Protein 3KG4 (pdb70)

CATH classification: 3.30.70.2660

Secondary structure (DSSP, 8-state):
--SS-EEEEEEEEEE--B-TT--SSEEB-SS--HHHHHHHHHHHS--TTEEEEEEEEEE-S---EEEEE---EEEEEEEEEEEEEEEEEE-TTS-TT--SHHHHHHHHHHHHTT--SS--BSSSTTSB-EEEE--TTSPPPPP---TTTSSEEEEEEEEEE---EEEEEEEEETTEEEPPPS--

Solvent-accessible surface area: 9876 Å² total; per-residue (Å²): 119,128,88,28,65,2,49,0,41,0,89,5,100,70,0,1,6,57,55,56,96,95,172,151,77,77,20,2,2,33,0,1,7,2,27,20,0,78,41,2,0,26,5,0,6,123,25,85,11,0,51,3,49,8,43,67,0,26,2,10,73,53,23,108,88,62,76,32,98,115,155,114,42,3,32,2,2,55,44,10,7,4,0,0,10,0,52,2,70,52,33,129,76,27,42,124,103,78,79,25,87,60,10,9,42,63,0,48,150,74,2,115,82,51,40,41,155,112,110,3,40,0,33,30,99,85,35,62,0,93,24,38,14,16,48,96,154,68,111,67,35,150,41,115,19,54,99,104,17,62,85,87,86,19,21,151,3,22,11,14,43,62,220,119,83,71,84,9,119,0,84,0,129,95,3,24,1,90,13,60,112,53,184,156

Organism: Mannheimia succiniciproducens (strain KCTC 0769BP / MBEL55E) (NCBI:txid221988)

B-factor: mean 36.15, std 10.36, range [12.59, 64.62]

Structure (mmCIF, N/CA/C/O backbone):
data_3KG4
#
_entry.id   3KG4
#
_cell.length_a   81.827
_cell.length_b   81.827
_cell.length_c   61.937
_cell.angle_alpha   90.000
_cell.angle_beta   90.000
_cell.angle_gamma   120.000
#
_symmetry.space_group_name_H-M   'P 63'
#
loop_
_entity.id
_entity.type
_entity.pdbx_description
1 polymer 'Uncharacterized protein'
2 water water
#
loop_
_atom_site.group_PDB
_atom_site.id
_atom_site.type_symbol
_atom_site.label_atom_id
_atom_site.label_alt_id
_atom_site.label_comp_id
_atom_site.label_asym_id
_atom_site.label_entity_id
_atom_site.label_seq_id
_atom_site.pdbx_PDB_ins_code
_atom_site.Cartn_x
_atom_site.Cartn_y
_atom_site.Cartn_z
_atom_site.occupancy
_atom_site.B_iso_or_equiv
_atom_site.auth_seq_id
_atom_site.auth_comp_id
_atom_site.auth_asym_id
_atom_site.auth_atom_id
_atom_site.pdbx_PDB_model_num
ATOM 1 N N . SER A 1 2 ? 33.426 48.213 -2.381 1.00 50.61 0 SER A N 1
ATOM 2 C CA . SER A 1 2 ? 34.431 47.653 -3.332 1.00 50.16 0 SER A CA 1
ATOM 3 C C . SER A 1 2 ? 34.077 46.200 -3.590 1.00 49.37 0 SER A C 1
ATOM 4 O O . SER A 1 2 ? 33.391 45.581 -2.767 1.00 49.38 0 SER A O 1
ATOM 7 N N . LEU A 1 3 ? 34.554 45.665 -4.720 1.00 48.17 1 LEU A N 1
ATOM 8 C CA . LEU A 1 3 ? 34.407 44.231 -5.052 1.00 47.23 1 LEU A CA 1
ATOM 9 C C . LEU A 1 3 ? 35.176 43.271 -4.112 1.00 45.81 1 LEU A C 1
ATOM 10 O O . LEU A 1 3 ? 34.698 42.173 -3.834 1.00 45.18 1 LEU A O 1
ATOM 15 N N . ALA A 1 4 ? 36.350 43.683 -3.629 1.00 44.25 2 ALA A N 1
ATOM 16 C CA . ALA A 1 4 ? 37.143 42.879 -2.674 1.00 43.52 2 ALA A CA 1
ATOM 17 C C . ALA A 1 4 ? 36.442 42.641 -1.309 1.00 42.67 2 ALA A C 1
ATOM 18 O O . ALA A 1 4 ? 36.490 41.535 -0.770 1.00 43.05 2 ALA A O 1
ATOM 20 N N . ASN A 1 5 ? 35.842 43.695 -0.760 1.00 40.98 3 ASN A N 1
ATOM 21 C CA . ASN A 1 5 ? 35.018 43.623 0.447 1.00 39.80 3 ASN A CA 1
ATOM 22 C C . ASN A 1 5 ? 33.524 43.457 0.097 1.00 38.59 3 ASN A C 1
ATOM 23 O O . ASN A 1 5 ? 32.741 44.385 0.221 1.00 38.81 3 ASN A O 1
ATOM 28 N N . ARG A 1 6 ? 33.157 42.279 -0.371 1.00 37.28 4 ARG A N 1
ATOM 29 C CA . ARG A 1 6 ? 31.782 41.975 -0.689 1.00 37.19 4 ARG A CA 1
ATOM 30 C C . ARG A 1 6 ? 31.611 40.475 -0.762 1.00 36.08 4 ARG A C 1
ATOM 31 O O . ARG A 1 6 ? 32.397 39.786 -1.416 1.00 36.22 4 ARG A O 1
ATOM 39 N N . ILE A 1 7 ? 30.573 39.960 -0.111 1.00 33.81 5 ILE A N 1
ATOM 40 C CA . ILE A 1 7 ? 30.202 38.568 -0.281 1.00 32.28 5 ILE A CA 1
ATOM 41 C C . ILE A 1 7 ? 28.766 38.440 -0.764 1.00 30.76 5 ILE A C 1
ATOM 42 O O . ILE A 1 7 ? 27.939 39.319 -0.509 1.00 29.64 5 ILE A O 1
ATOM 47 N N . ARG A 1 8 ? 28.510 37.340 -1.457 1.00 29.84 6 ARG A N 1
ATOM 48 C CA . ARG A 1 8 ? 27.183 36.888 -1.817 1.00 30.00 6 ARG A CA 1
ATOM 49 C C . ARG A 1 8 ? 27.019 35.434 -1.385 1.00 29.35 6 ARG A C 1
ATOM 50 O O . ARG A 1 8 ? 27.849 34.547 -1.722 1.00 28.67 6 ARG A O 1
ATOM 58 N N . LEU A 1 9 ? 25.951 35.197 -0.637 1.00 27.60 7 LEU A N 1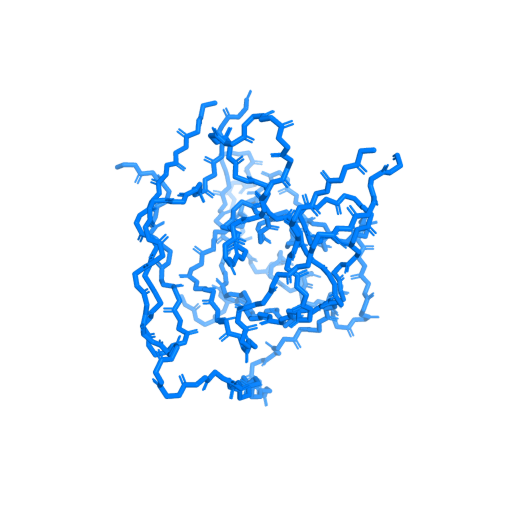
ATOM 59 C CA . LEU A 1 9 ? 25.623 33.879 -0.103 1.00 27.64 7 LEU A CA 1
ATOM 60 C C . LEU A 1 9 ? 24.209 33.514 -0.546 1.00 26.81 7 LEU A C 1
ATOM 61 O O . LEU A 1 9 ? 23.233 34.236 -0.286 1.00 26.79 7 LEU A O 1
ATOM 66 N N . HIS A 1 10 ? 24.109 32.394 -1.236 1.00 26.30 8 HIS A N 1
ATOM 67 C CA . HIS A 1 10 ? 22.850 31.785 -1.607 1.00 26.24 8 HIS A CA 1
ATOM 68 C C . HIS A 1 10 ? 22.355 30.961 -0.426 1.00 26.42 8 HIS A C 1
ATOM 69 O O . HIS A 1 10 ? 23.111 30.147 0.147 1.00 25.81 8 HIS A O 1
ATOM 76 N N . ILE A 1 11 ? 21.133 31.227 0.026 1.00 26.68 9 ILE A N 1
ATOM 77 C CA . ILE A 1 11 ? 20.531 30.459 1.129 1.00 27.78 9 ILE A CA 1
ATOM 78 C C . ILE A 1 11 ? 19.152 29.973 0.742 1.00 28.99 9 ILE A C 1
ATOM 79 O O . ILE A 1 11 ? 18.444 30.638 -0.007 1.00 29.01 9 ILE A O 1
ATOM 84 N N . TRP A 1 12 ? 18.775 28.792 1.230 1.00 29.07 10 TRP A N 1
ATOM 85 C CA . TRP A 1 12 ? 17.453 28.285 0.992 1.00 29.89 10 TRP A CA 1
ATOM 86 C C . TRP A 1 12 ? 17.003 27.331 2.100 1.00 29.92 10 TRP A C 1
ATOM 87 O O . TRP A 1 12 ? 17.803 26.885 2.935 1.00 30.39 10 TRP A O 1
ATOM 98 N N . GLY A 1 13 ? 15.722 27.015 2.083 1.00 30.51 11 GLY A N 1
ATOM 99 C CA . GLY A 1 13 ? 15.126 26.158 3.115 1.00 31.39 11 GLY A CA 1
ATOM 100 C C . GLY A 1 13 ? 13.692 25.857 2.787 1.00 31.11 11 GLY A C 1
ATOM 101 O O . GLY A 1 13 ? 13.037 26.624 2.106 1.00 31.99 11 GLY A O 1
ATOM 102 N N . ASP A 1 14 ? 13.188 24.726 3.271 1.00 31.83 12 ASP A N 1
ATOM 103 C CA . ASP A 1 14 ? 11.799 24.365 3.023 1.00 31.96 12 ASP A CA 1
ATOM 104 C C . ASP A 1 14 ? 10.864 25.253 3.833 1.00 30.34 12 ASP A C 1
ATOM 105 O O . ASP A 1 14 ? 9.744 25.470 3.424 1.00 29.92 12 ASP A O 1
ATOM 110 N N . TYR A 1 15 ? 11.326 25.698 4.996 1.00 29.78 13 TYR A N 1
ATOM 111 C CA . TYR A 1 15 ? 10.595 26.600 5.909 1.00 29.30 13 TYR A CA 1
ATOM 112 C C . TYR A 1 15 ? 11.452 27.723 6.502 1.00 28.15 13 TYR A C 1
ATOM 113 O O . TYR A 1 15 ? 12.691 27.589 6.660 1.00 27.56 13 TYR A O 1
ATOM 122 N N . ALA A 1 16 ? 10.802 28.840 6.841 1.00 25.69 14 ALA A N 1
ATOM 123 C CA . ALA A 1 16 ? 11.467 29.960 7.517 1.00 25.43 14 ALA A CA 1
ATOM 124 C C . ALA A 1 16 ? 10.469 30.688 8.396 1.00 23.75 14 ALA A C 1
ATOM 125 O O . ALA A 1 16 ? 9.302 30.764 8.079 1.00 25.72 14 ALA A O 1
ATOM 127 N N . CYS A 1 17 ? 10.949 31.262 9.470 1.00 24.62 15 CYS A N 1
ATOM 128 C CA . CYS A 1 17 ? 10.111 32.067 10.312 1.00 25.52 15 CYS A CA 1
ATOM 129 C C . CYS A 1 17 ? 10.907 33.230 10.886 1.00 25.71 15 CYS A C 1
ATOM 130 O O . CYS A 1 17 ? 11.682 33.074 11.835 1.00 26.57 15 CYS A O 1
ATOM 133 N N . PHE A 1 18 ? 10.738 34.395 10.256 1.00 24.90 16 PHE A N 1
ATOM 134 C CA . PHE A 1 18 ? 11.341 35.620 10.709 1.00 24.26 16 PHE A CA 1
ATOM 135 C C . PHE A 1 18 ? 10.275 36.390 11.462 1.00 25.13 16 PHE A C 1
ATOM 136 O O . PHE A 1 18 ? 9.465 37.143 10.893 1.00 23.95 16 PHE A O 1
ATOM 144 N N . THR A 1 19 ? 10.256 36.167 12.763 1.00 24.78 17 THR A N 1
ATOM 145 C CA . THR A 1 19 ? 9.084 36.481 13.541 1.00 24.63 17 THR A CA 1
ATOM 146 C C . THR A 1 19 ? 8.762 37.984 13.618 1.00 24.99 17 THR A C 1
ATOM 147 O O . THR A 1 19 ? 9.611 38.795 13.951 1.00 24.04 17 THR A O 1
ATOM 151 N N . ARG A 1 20 ? 7.515 38.357 13.312 1.00 26.63 18 ARG A N 1
ATOM 152 C CA . ARG A 1 20 ? 7.068 39.756 13.380 1.00 28.01 18 ARG A CA 1
ATOM 153 C C . ARG A 1 20 ? 6.882 40.125 14.873 1.00 31.01 18 ARG A C 1
ATOM 154 O O . ARG A 1 20 ? 6.270 39.384 15.633 1.00 30.08 18 ARG A O 1
ATOM 162 N N . PRO A 1 21 ? 7.439 41.253 15.299 1.00 34.98 19 PRO A N 1
ATOM 163 C CA . PRO A 1 21 ? 7.438 41.500 16.753 1.00 37.22 19 PRO A CA 1
ATOM 164 C C . PRO A 1 21 ? 6.091 41.980 17.285 1.00 38.43 19 PRO A C 1
ATOM 165 O O . PRO A 1 21 ? 5.764 41.715 18.445 1.00 39.51 19 PRO A O 1
ATOM 169 N N . GLU A 1 22 ? 5.286 42.608 16.433 1.00 39.60 20 GLU A N 1
ATOM 170 C CA . GLU A 1 22 ? 4.002 43.172 16.857 1.00 40.43 20 GLU A CA 1
ATOM 171 C C . GLU A 1 22 ? 2.858 42.165 16.965 1.00 40.89 20 GLU A C 1
ATOM 172 O O . GLU A 1 22 ? 1.811 42.487 17.540 1.00 41.77 20 GLU A O 1
ATOM 178 N N . MET A 1 23 ? 3.018 40.968 16.398 1.00 40.69 21 MET A N 1
ATOM 179 C CA . MET A 1 23 ? 1.972 39.939 16.474 1.00 40.63 21 MET A CA 1
ATOM 180 C C . MET A 1 23 ? 2.349 38.996 17.639 1.00 41.20 21 MET A C 1
ATOM 181 O O . MET A 1 23 ? 3.251 38.159 17.553 1.00 40.12 21 MET A O 1
ATOM 186 N N . LYS A 1 24 ? 1.670 39.215 18.764 1.00 42.84 22 LYS A N 1
ATOM 187 C CA . LYS A 1 24 ? 2.049 38.627 20.052 1.00 43.74 22 LYS A CA 1
ATOM 188 C C . LYS A 1 24 ? 1.255 37.370 20.373 1.00 43.97 22 LYS A C 1
ATOM 189 O O . LYS A 1 24 ? 1.702 36.585 21.181 1.00 43.86 22 LYS A O 1
ATOM 195 N N . VAL A 1 25 ? 0.065 37.183 19.795 1.00 44.39 23 VAL A N 1
ATOM 196 C CA . VAL A 1 25 ? -0.759 36.013 20.178 1.00 44.24 23 VAL A CA 1
ATOM 197 C C . VAL A 1 25 ? -0.076 34.756 19.656 1.00 43.04 23 VAL A C 1
ATOM 198 O O . VAL A 1 25 ? 0.204 33.806 20.421 1.00 45.15 23 VAL A O 1
ATOM 202 N N . GLU A 1 26 ? 0.254 34.766 18.368 1.00 39.22 24 GLU A N 1
ATOM 203 C CA . GLU A 1 26 ? 0.868 33.622 17.741 1.00 36.31 24 GLU A CA 1
ATOM 204 C C . GLU A 1 26 ? 2.031 34.156 16.891 1.00 32.82 24 GLU A C 1
ATOM 205 O O . GLU A 1 26 ? 2.060 35.324 16.515 1.00 31.98 24 GLU A O 1
ATOM 211 N N . ARG A 1 27 ? 2.976 33.280 16.636 1.00 30.26 25 ARG A N 1
ATOM 212 C CA . ARG A 1 27 ? 4.164 33.607 15.875 1.00 29.09 25 ARG A CA 1
ATOM 213 C C . ARG A 1 27 ? 3.775 33.662 14.388 1.00 26.17 25 ARG A C 1
ATOM 214 O O . ARG A 1 27 ? 3.211 32.717 13.853 1.00 24.61 25 ARG A O 1
ATOM 222 N N . VAL A 1 28 ? 4.072 34.784 13.763 1.00 24.33 26 VAL A N 1
ATOM 223 C CA . VAL A 1 28 ? 3.813 35.014 12.335 1.00 23.81 26 VAL A CA 1
ATOM 224 C C . VAL A 1 28 ? 5.071 35.609 11.690 1.00 22.53 26 VAL A C 1
ATOM 225 O O . VAL A 1 28 ? 5.624 36.559 12.207 1.00 22.39 26 VAL A O 1
ATOM 229 N N . SER A 1 29 ? 5.517 34.998 10.600 1.00 21.87 27 SER A N 1
ATOM 230 C CA . SER A 1 29 ? 6.752 35.436 9.909 1.00 21.89 27 SER A CA 1
ATOM 231 C C . SER A 1 29 ? 6.493 36.695 9.070 1.00 21.74 27 SER A C 1
ATOM 232 O O . SER A 1 29 ? 5.407 36.929 8.510 1.00 21.90 27 SER A O 1
ATOM 235 N N . TYR A 1 30 ? 7.532 37.499 8.981 1.00 21.99 28 TYR A N 1
ATOM 236 C CA . TYR A 1 30 ? 7.634 38.486 7.958 1.00 20.80 28 TYR A CA 1
ATOM 237 C C . TYR A 1 30 ? 7.618 37.790 6.601 1.00 21.09 28 TYR A C 1
ATOM 238 O O . TYR A 1 30 ? 7.795 36.562 6.508 1.00 22.09 28 TYR A O 1
ATOM 247 N N . ASP A 1 31 ? 7.382 38.572 5.555 1.00 20.89 29 ASP A N 1
ATOM 248 C CA . ASP A 1 31 ? 7.304 38.051 4.193 1.00 22.11 29 ASP A CA 1
ATOM 249 C C . ASP A 1 31 ? 8.629 37.594 3.631 1.00 20.72 29 ASP A C 1
ATOM 250 O O . ASP A 1 31 ? 8.635 36.759 2.723 1.00 22.64 29 ASP A O 1
ATOM 255 N N . VAL A 1 32 ? 9.720 38.127 4.162 1.00 19.94 30 VAL A N 1
ATOM 256 C CA . VAL A 1 32 ? 11.076 37.822 3.703 1.00 19.32 30 VAL A CA 1
ATOM 257 C C . VAL A 1 32 ? 12.018 37.888 4.910 1.00 19.99 30 VAL A C 1
ATOM 258 O O . VAL A 1 32 ? 11.682 38.398 5.990 1.00 18.74 30 VAL A O 1
ATOM 262 N N . ILE A 1 33 ? 13.234 37.424 4.676 1.00 19.09 31 ILE A N 1
ATOM 263 C CA . ILE A 1 33 ? 14.288 37.535 5.656 1.00 19.95 31 ILE A CA 1
ATOM 264 C C . ILE A 1 33 ? 14.641 38.991 6.022 1.00 20.83 31 ILE A C 1
ATOM 265 O O . ILE A 1 33 ? 14.665 39.901 5.170 1.00 20.79 31 ILE A O 1
ATOM 270 N N . THR A 1 34 ? 14.860 39.217 7.316 1.00 21.15 32 THR A N 1
ATOM 271 C CA . THR A 1 34 ? 15.284 40.482 7.830 1.00 22.31 32 THR A CA 1
ATOM 272 C C . THR A 1 34 ? 16.795 40.598 7.692 1.00 23.14 32 THR A C 1
ATOM 273 O O . THR A 1 34 ? 17.480 39.577 7.625 1.00 24.15 32 THR A O 1
ATOM 277 N N . PRO A 1 35 ? 17.325 41.841 7.674 1.00 23.74 33 PRO A N 1
ATOM 278 C CA . PRO A 1 35 ? 18.758 42.071 7.739 1.00 23.97 33 PRO A CA 1
ATOM 279 C C . PRO A 1 35 ? 19.344 41.382 8.982 1.00 24.24 33 PRO A C 1
ATOM 280 O O . PRO A 1 35 ? 20.404 40.788 8.915 1.00 21.60 33 PRO A O 1
ATOM 284 N N . SER A 1 36 ? 18.616 41.482 10.106 1.00 24.74 34 SER A N 1
ATOM 285 C CA . SER A 1 36 ? 18.998 40.871 11.383 1.00 25.44 34 SER A CA 1
ATOM 286 C C . SER A 1 36 ? 19.262 39.367 11.243 1.00 24.45 34 SER A C 1
ATOM 287 O O . SER A 1 36 ? 20.333 38.863 11.631 1.00 24.74 34 SER A O 1
ATOM 290 N N . ALA A 1 37 ? 18.329 38.645 10.643 1.00 23.00 35 ALA A N 1
ATOM 291 C CA . ALA A 1 37 ? 18.495 37.204 10.430 1.00 23.36 35 ALA A CA 1
ATOM 292 C C . ALA A 1 37 ? 19.609 36.867 9.443 1.00 23.74 35 ALA A C 1
ATOM 293 O O . ALA A 1 37 ? 20.325 35.835 9.595 1.00 23.26 35 ALA A O 1
ATOM 295 N N . ALA A 1 38 ? 19.738 37.703 8.421 1.00 22.52 36 ALA A N 1
ATOM 296 C CA . ALA A 1 38 ? 20.768 37.508 7.402 1.00 22.91 36 ALA A CA 1
ATOM 297 C C . ALA A 1 38 ? 22.159 37.643 8.033 1.00 22.19 36 ALA A C 1
ATOM 298 O O . ALA A 1 38 ? 23.038 36.816 7.781 1.00 21.76 36 ALA A O 1
ATOM 300 N N . ARG A 1 39 ? 22.322 38.651 8.871 1.00 23.32 37 ARG A N 1
ATOM 301 C CA . ARG A 1 39 ? 23.555 38.902 9.542 1.00 25.31 37 ARG A CA 1
ATOM 302 C C . ARG A 1 39 ? 23.896 37.756 10.508 1.00 26.49 37 ARG A C 1
ATOM 303 O O . ARG A 1 39 ? 25.068 37.405 10.652 1.00 26.28 37 ARG A O 1
ATOM 311 N N . GLY A 1 40 ? 22.878 37.195 11.151 1.00 26.32 38 GLY A N 1
ATOM 312 C CA . GLY A 1 40 ? 23.043 35.990 11.987 1.00 26.47 38 GLY A CA 1
ATOM 313 C C . GLY A 1 40 ? 23.592 34.825 11.180 1.00 25.94 38 GLY A C 1
ATOM 314 O O . GLY A 1 40 ? 24.452 34.071 11.648 1.00 25.07 38 GLY A O 1
ATOM 315 N N . ILE A 1 41 ? 23.081 34.666 9.975 1.00 24.77 39 ILE A N 1
ATOM 316 C CA . ILE A 1 41 ? 23.443 33.567 9.130 1.00 25.01 39 ILE A CA 1
ATOM 317 C C . ILE A 1 41 ? 24.913 33.740 8.709 1.00 25.75 39 ILE A C 1
ATOM 318 O O . ILE A 1 41 ? 25.680 32.770 8.766 1.00 25.74 39 ILE A O 1
ATOM 323 N N . LEU A 1 42 ? 25.303 34.972 8.324 1.00 24.89 40 LEU A N 1
ATOM 324 C CA . LEU A 1 42 ? 26.689 35.236 7.945 1.00 25.09 40 LEU A CA 1
ATOM 325 C C . LEU A 1 42 ? 27.665 35.003 9.128 1.00 25.73 40 LEU A C 1
ATOM 326 O O . LEU A 1 42 ? 28.693 34.395 8.934 1.00 25.68 40 LEU A O 1
ATOM 331 N N . SER A 1 43 ? 27.306 35.495 10.310 1.00 27.09 41 SER A N 1
ATOM 332 C CA . SER A 1 43 ? 28.095 35.370 11.520 1.00 28.69 41 SER A CA 1
ATOM 333 C C . SER A 1 43 ? 28.284 33.916 11.976 1.00 30.45 41 SER A C 1
ATOM 334 O O . SER A 1 43 ? 29.331 33.603 12.536 1.00 31.57 41 SER A O 1
ATOM 337 N N . ALA A 1 44 ? 27.308 33.050 11.699 1.00 31.46 42 ALA A N 1
ATOM 338 C CA . ALA A 1 44 ? 27.367 31.614 11.986 1.00 32.41 42 ALA A CA 1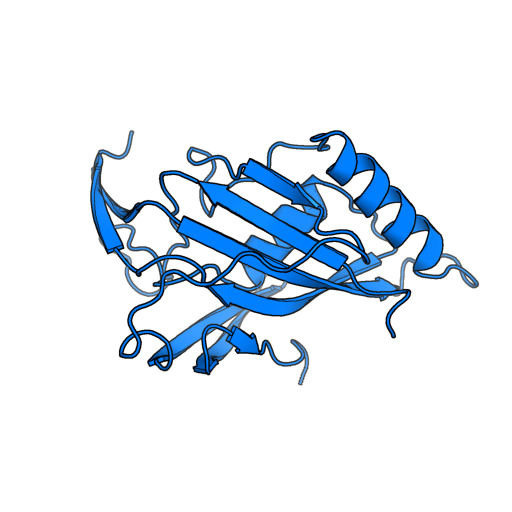
ATOM 339 C C . ALA A 1 44 ? 28.449 30.903 11.158 1.00 33.82 42 ALA A C 1
ATOM 340 O O . ALA A 1 44 ? 29.085 29.939 11.632 1.00 32.34 42 ALA A O 1
ATOM 342 N N . ILE A 1 45 ? 28.649 31.388 9.934 1.00 33.99 43 ILE A N 1
ATOM 343 C CA . ILE A 1 45 ? 29.751 30.935 9.080 1.00 34.35 43 ILE A CA 1
ATOM 344 C C . ILE A 1 45 ? 31.096 31.556 9.510 1.00 35.36 43 ILE A C 1
ATOM 345 O O . ILE A 1 45 ? 32.071 30.850 9.716 1.00 37.66 43 ILE A O 1
ATOM 350 N N . HIS A 1 46 ? 31.173 32.854 9.695 1.00 35.77 44 HIS A N 1
ATOM 351 C CA . HIS A 1 46 ? 32.403 33.442 10.187 1.00 35.70 44 HIS A CA 1
ATOM 352 C C . HIS A 1 46 ? 32.126 34.723 10.882 1.00 35.86 44 HIS A C 1
ATOM 353 O O . HIS A 1 46 ? 31.459 35.620 10.350 1.00 34.85 44 HIS A O 1
ATOM 360 N N . TRP A 1 47 ? 32.660 34.835 12.094 1.00 35.17 45 TRP A N 1
ATOM 361 C CA . TRP A 1 47 ? 32.611 36.075 12.794 1.00 34.91 45 TRP A CA 1
ATOM 362 C C . TRP A 1 47 ? 33.775 36.161 13.756 1.00 35.91 45 TRP A C 1
ATOM 363 O O . TRP A 1 47 ? 34.257 35.138 14.222 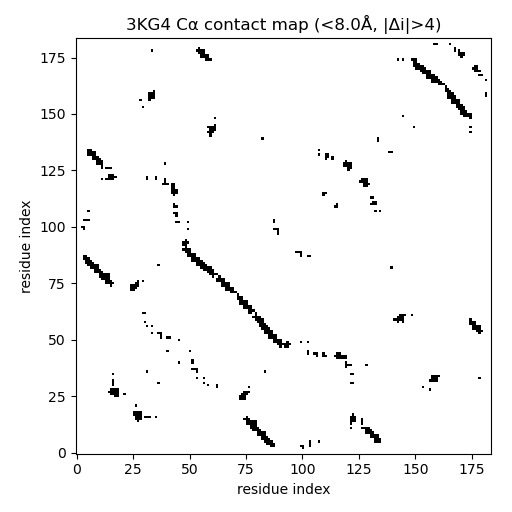1.00 35.17 45 TRP A O 1
ATOM 374 N N . LYS A 1 48 ? 34.223 37.382 14.001 1.00 37.30 46 LYS A N 1
ATOM 375 C CA . LYS A 1 48 ? 35.194 37.707 15.038 1.00 38.37 46 LYS A CA 1
ATOM 376 C C . LYS A 1 48 ? 34.858 39.136 15.478 1.00 39.43 46 LYS A C 1
ATOM 377 O O . LYS A 1 48 ? 34.304 39.899 14.685 1.00 38.69 46 LYS A O 1
ATOM 379 N N . PRO A 1 49 ? 35.193 39.510 16.741 1.00 40.21 47 PRO A N 1
ATOM 380 C CA . PRO A 1 49 ? 34.861 40.821 17.315 1.00 40.34 47 PRO A CA 1
ATOM 381 C C . PRO A 1 49 ? 35.460 41.958 16.544 1.00 40.26 47 PRO A C 1
ATOM 382 O O . PRO A 1 49 ? 34.982 43.083 16.633 1.00 40.47 47 PRO A O 1
ATOM 386 N N . ALA A 1 50 ? 36.514 41.679 15.784 1.00 39.73 48 ALA A N 1
ATOM 387 C CA . ALA A 1 50 ? 37.122 42.705 14.974 1.00 39.87 48 ALA A CA 1
ATOM 388 C C . ALA A 1 50 ? 36.137 43.243 13.911 1.00 39.63 48 ALA A C 1
ATOM 389 O O . ALA A 1 50 ? 36.231 44.411 13.531 1.00 39.77 48 ALA A O 1
ATOM 391 N N . ILE A 1 51 ? 35.185 42.415 13.472 1.00 39.31 49 ILE A N 1
ATOM 392 C CA . ILE A 1 51 ? 34.297 42.801 12.343 1.00 38.75 49 ILE A CA 1
ATOM 393 C C . ILE A 1 51 ? 32.799 42.731 12.656 1.00 38.14 49 ILE A C 1
ATOM 394 O O . ILE A 1 51 ? 32.373 42.047 13.578 1.00 37.82 49 ILE A O 1
ATOM 399 N N . ASN A 1 52 ? 32.022 43.465 11.853 1.00 37.68 50 ASN A N 1
ATOM 400 C CA . ASN A 1 52 ? 30.566 43.352 11.807 1.00 36.80 50 ASN A CA 1
ATOM 401 C C . ASN A 1 52 ? 30.185 43.202 10.348 1.00 35.45 50 ASN A C 1
ATOM 402 O O . ASN A 1 52 ? 30.779 43.856 9.473 1.00 35.47 50 ASN A O 1
ATOM 407 N N . TRP A 1 53 ? 29.265 42.280 10.089 1.00 33.34 51 TRP A N 1
ATOM 408 C CA . TRP A 1 53 ? 28.706 42.096 8.761 1.00 31.88 51 TRP A CA 1
ATOM 409 C C . TRP A 1 53 ? 27.615 43.123 8.522 1.00 30.99 51 TRP A C 1
ATOM 410 O O . TRP A 1 53 ? 26.692 43.279 9.353 1.00 31.82 51 TRP A O 1
ATOM 421 N N . VAL A 1 54 ? 27.699 43.821 7.401 1.00 28.67 52 VAL A N 1
ATOM 422 C CA . VAL A 1 54 ? 26.666 44.808 7.055 1.00 28.13 52 VAL A CA 1
ATOM 423 C C . VAL A 1 54 ? 25.888 44.312 5.829 1.00 27.23 52 VAL A C 1
ATOM 424 O O . VAL A 1 54 ? 26.493 44.083 4.784 1.00 26.94 52 VAL A O 1
ATOM 428 N N . ILE A 1 55 ? 24.553 44.168 5.945 1.00 25.33 53 ILE A N 1
ATOM 429 C CA . ILE A 1 55 ? 23.752 43.649 4.842 1.00 24.28 53 ILE A CA 1
ATOM 430 C C . ILE A 1 55 ? 23.489 44.803 3.871 1.00 24.83 53 ILE A C 1
ATOM 431 O O . ILE A 1 55 ? 23.046 45.894 4.285 1.00 25.87 53 ILE A O 1
ATOM 436 N N . ASP A 1 56 ? 23.745 44.553 2.595 1.00 25.72 54 ASP A N 1
ATOM 437 C CA . ASP A 1 56 ? 23.532 45.562 1.541 1.00 26.37 54 ASP A CA 1
ATOM 438 C C . ASP A 1 56 ? 22.296 45.268 0.697 1.00 25.22 54 ASP A C 1
ATOM 439 O O . ASP A 1 56 ? 21.512 46.182 0.364 1.00 26.53 54 ASP A O 1
ATOM 444 N N . LYS A 1 57 ? 22.143 44.039 0.276 1.00 25.59 55 LYS A N 1
ATOM 445 C CA . LYS A 1 57 ? 21.000 43.681 -0.560 1.00 25.76 55 LYS A CA 1
ATOM 446 C C . LYS A 1 57 ? 20.469 42.315 -0.149 1.00 24.66 55 LYS A C 1
ATOM 447 O O . LYS A 1 57 ? 21.227 41.439 0.224 1.00 25.38 55 LYS A O 1
ATOM 453 N N . ILE A 1 58 ? 19.170 42.122 -0.267 1.00 23.04 56 ILE A N 1
ATOM 454 C CA . ILE A 1 58 ? 18.567 40.812 -0.138 1.00 23.11 56 ILE A CA 1
ATOM 455 C C . ILE A 1 58 ? 17.800 40.541 -1.420 1.00 23.02 56 ILE A C 1
ATOM 456 O O . ILE A 1 58 ? 16.829 41.238 -1.715 1.00 24.01 56 ILE A O 1
ATOM 461 N N . TYR A 1 59 ? 18.227 39.530 -2.164 1.00 23.60 57 TYR A N 1
ATOM 462 C CA . TYR A 1 59 ? 17.518 39.060 -3.341 1.00 24.79 57 TYR A CA 1
ATOM 463 C C . TYR A 1 59 ? 16.531 37.987 -2.954 1.00 23.81 57 TYR A C 1
ATOM 464 O O . TYR A 1 59 ? 16.915 36.979 -2.362 1.00 24.23 57 TYR A O 1
ATOM 473 N N . VAL A 1 60 ? 15.272 38.177 -3.321 1.00 23.06 58 VAL A N 1
ATOM 474 C CA . VAL A 1 60 ? 14.204 37.252 -2.994 1.00 23.95 58 VAL A CA 1
ATOM 475 C C . VAL A 1 60 ? 13.860 36.455 -4.227 1.00 25.82 58 VAL A C 1
ATOM 476 O O . VAL A 1 60 ? 13.354 37.019 -5.204 1.00 26.01 58 VAL A O 1
ATOM 480 N N . LEU A 1 61 ? 14.082 35.141 -4.154 1.00 26.17 59 LEU A N 1
ATOM 481 C CA . LEU A 1 61 ? 14.098 34.263 -5.339 1.00 28.18 59 LEU A CA 1
ATOM 482 C C . LEU A 1 61 ? 12.811 33.490 -5.569 1.00 29.19 59 LEU A C 1
ATOM 483 O O . LEU A 1 61 ? 12.516 33.098 -6.697 1.00 29.92 59 LEU A O 1
ATOM 488 N N . LYS A 1 62 ? 12.039 33.250 -4.513 1.00 28.76 60 LYS A N 1
ATOM 489 C CA . LYS A 1 62 ? 10.907 32.380 -4.620 1.00 29.78 60 LYS A CA 1
ATOM 490 C C . LYS A 1 62 ? 9.625 33.069 -4.140 1.00 29.67 60 LYS A C 1
ATOM 491 O O . LYS A 1 62 ? 9.681 33.952 -3.305 1.00 28.73 60 LYS A O 1
ATOM 497 N N . PRO A 1 63 ? 8.478 32.693 -4.720 1.00 30.70 61 PRO A N 1
ATOM 498 C CA . PRO A 1 63 ? 7.221 33.322 -4.350 1.00 31.53 61 PRO A CA 1
ATOM 499 C C . PRO A 1 63 ? 6.966 33.224 -2.846 1.00 30.29 61 PRO A C 1
ATOM 500 O O . PRO A 1 63 ? 7.310 32.239 -2.225 1.00 30.15 61 PRO A O 1
ATOM 504 N N . ILE A 1 64 ? 6.461 34.323 -2.295 1.00 30.68 62 ILE A N 1
ATOM 505 C CA . ILE A 1 64 ? 6.137 34.469 -0.887 1.00 29.82 62 ILE A CA 1
ATOM 506 C C . ILE A 1 64 ? 4.897 33.628 -0.562 1.00 30.33 62 ILE A C 1
ATOM 507 O O . ILE A 1 64 ? 3.796 33.919 -1.056 1.00 30.18 62 ILE A O 1
ATOM 512 N N . ARG A 1 65 ? 5.079 32.571 0.238 1.00 30.65 63 ARG A N 1
ATOM 513 C CA . ARG A 1 65 ? 3.987 31.657 0.604 1.00 31.49 63 ARG A CA 1
ATOM 514 C C . ARG A 1 65 ? 4.073 31.211 2.059 1.00 30.11 63 ARG A C 1
ATOM 515 O O . ARG A 1 65 ? 5.165 30.994 2.558 1.00 28.81 63 ARG A O 1
ATOM 523 N N . PHE A 1 66 ? 2.916 31.035 2.692 1.00 29.69 64 PHE A N 1
ATOM 524 C CA . PHE A 1 66 ? 2.824 30.790 4.127 1.00 29.43 64 PHE A CA 1
ATOM 525 C C . PHE A 1 66 ? 2.090 29.496 4.414 1.00 31.17 64 PHE A C 1
ATOM 526 O O . PHE A 1 66 ? 1.254 29.042 3.614 1.00 30.59 64 PHE A O 1
ATOM 534 N N . GLU A 1 67 ? 2.403 28.892 5.549 1.00 31.75 65 GLU A N 1
ATOM 535 C CA . GLU A 1 67 ? 1.679 27.707 6.035 1.00 33.99 65 GLU A CA 1
ATOM 536 C C . GLU A 1 67 ? 1.617 27.810 7.556 1.00 33.15 65 GLU A C 1
ATOM 537 O O . GLU A 1 67 ? 2.613 28.187 8.194 1.00 33.59 65 GLU A O 1
ATOM 543 N N . SER A 1 68 ? 0.449 27.538 8.140 1.00 33.14 66 SER A N 1
ATOM 544 C CA . SER A 1 68 ? 0.346 27.348 9.586 1.00 33.34 66 SER A CA 1
ATOM 545 C C . SER A 1 68 ? 0.867 25.937 9.947 1.00 33.76 66 SER A C 1
ATOM 546 O O . SER A 1 68 ? 0.361 24.941 9.421 1.00 33.92 66 SER A O 1
ATOM 549 N N . VAL A 1 69 ? 1.841 25.856 10.850 1.00 34.57 67 VAL A N 1
ATOM 550 C CA . VAL A 1 69 ? 2.469 24.584 11.235 1.00 35.41 67 VAL A CA 1
ATOM 551 C C . VAL A 1 69 ? 2.514 24.434 12.751 1.00 37.62 67 VAL A C 1
ATOM 552 O O . VAL A 1 69 ? 2.469 25.434 13.492 1.00 36.97 67 VAL A O 1
ATOM 556 N N . ARG A 1 70 ? 2.575 23.195 13.237 1.00 40.61 68 ARG A N 1
ATOM 557 C CA . ARG A 1 70 ? 2.512 22.961 14.695 1.00 43.15 68 ARG A CA 1
ATOM 558 C C . ARG A 1 70 ? 3.839 23.310 15.387 1.00 44.88 68 ARG A C 1
ATOM 559 O O . ARG A 1 70 ? 4.902 22.934 14.921 1.00 45.29 68 ARG A O 1
ATOM 561 N N . ARG A 1 71 ? 3.752 24.058 16.485 1.00 47.38 69 ARG A N 1
ATOM 562 C CA . ARG A 1 71 ? 4.916 24.348 17.333 1.00 49.60 69 ARG A CA 1
ATOM 563 C C . ARG A 1 71 ? 5.013 23.329 18.477 1.00 50.77 69 ARG A C 1
ATOM 564 O O . ARG A 1 71 ? 4.016 23.057 19.159 1.00 51.53 69 ARG A O 1
ATOM 572 N N . ASN A 1 72 ? 6.217 22.794 18.686 1.00 52.54 70 ASN A N 1
ATOM 573 C CA . ASN A 1 72 ? 6.506 21.908 19.821 1.00 53.56 70 ASN A CA 1
ATOM 574 C C . ASN A 1 72 ? 7.269 22.679 20.903 1.00 54.29 70 ASN A C 1
ATOM 575 O O . ASN A 1 72 ? 8.388 23.158 20.657 1.00 55.30 70 ASN A O 1
ATOM 577 N N . ARG A 1 106 ? 0.005 24.321 19.960 1.00 45.77 104 ARG A N 1
ATOM 578 C CA . ARG A 1 106 ? 0.443 25.678 19.538 1.00 45.09 104 ARG A CA 1
ATOM 579 C C . ARG A 1 106 ? 0.832 25.685 18.043 1.00 44.00 104 ARG A C 1
ATOM 580 O O . ARG A 1 106 ? 1.314 24.684 17.518 1.00 44.51 104 ARG A O 1
ATOM 582 N N . ALA A 1 107 ? 0.628 26.811 17.365 1.00 42.37 105 ALA A N 1
ATOM 583 C CA . ALA A 1 107 ? 0.969 26.915 15.929 1.00 40.83 105 ALA A CA 1
ATOM 584 C C . ALA A 1 107 ? 1.665 28.251 15.565 1.00 38.16 105 ALA A C 1
ATOM 585 O O . ALA A 1 107 ? 1.558 29.253 16.273 1.00 38.63 105 ALA A O 1
ATOM 587 N N . ALA A 1 108 ? 2.367 28.237 14.448 1.00 35.02 106 ALA A N 1
ATOM 588 C CA . ALA A 1 108 ? 3.005 29.432 13.895 1.00 33.06 106 ALA A CA 1
ATOM 589 C C . ALA A 1 108 ? 2.733 29.476 12.411 1.00 30.15 106 ALA A C 1
ATOM 590 O O . ALA A 1 108 ? 2.585 28.429 11.766 1.00 29.68 106 ALA A O 1
ATOM 592 N N . THR A 1 109 ? 2.680 30.690 11.869 1.00 28.24 107 THR A N 1
ATOM 593 C CA . THR A 1 109 ? 2.524 30.864 10.430 1.00 26.51 107 THR A CA 1
ATOM 594 C C . THR A 1 109 ? 3.899 31.205 9.847 1.00 26.34 107 THR A C 1
ATOM 595 O O . THR A 1 109 ? 4.454 32.239 10.128 1.00 25.76 107 THR A O 1
ATOM 599 N N . VAL A 1 110 ? 4.414 30.302 9.025 1.00 25.67 108 VAL A N 1
ATOM 600 C CA . VAL A 1 110 ? 5.786 30.356 8.565 1.00 25.85 108 VAL A CA 1
ATOM 601 C C . VAL A 1 110 ? 5.837 30.406 7.042 1.00 25.01 108 VAL A C 1
ATOM 602 O O . VAL A 1 110 ? 4.855 30.057 6.348 1.00 25.13 108 VAL A O 1
ATOM 606 N N . LEU A 1 111 ? 6.953 30.903 6.534 1.00 25.12 109 LEU A N 1
ATOM 607 C CA . LEU A 1 111 ? 7.201 30.867 5.105 1.00 26.00 109 LEU A CA 1
ATOM 608 C C . LEU A 1 111 ? 7.494 29.467 4.698 1.00 27.34 109 LEU A C 1
ATOM 609 O O . LEU A 1 111 ? 8.105 28.688 5.455 1.00 28.20 109 LEU A O 1
ATOM 614 N N . LYS A 1 112 ? 7.094 29.139 3.484 1.00 29.34 110 LYS A N 1
ATOM 615 C CA . LYS A 1 112 ? 7.405 27.862 2.895 1.00 30.85 110 LYS A CA 1
ATOM 616 C C . LYS A 1 112 ? 8.245 28.044 1.627 1.00 30.97 110 LYS A C 1
ATOM 617 O O . LYS A 1 112 ? 7.945 28.907 0.805 1.00 30.83 110 LYS A O 1
ATOM 623 N N . ASP A 1 113 ? 9.270 27.202 1.484 1.00 30.37 111 ASP A N 1
ATOM 624 C CA . ASP A 1 113 ? 10.078 27.074 0.257 1.00 31.39 111 ASP A CA 1
ATOM 625 C C . ASP A 1 113 ? 10.731 28.393 -0.151 1.00 29.45 111 ASP A C 1
ATOM 626 O O . ASP A 1 113 ? 10.367 29.017 -1.150 1.00 30.18 111 ASP A O 1
ATOM 631 N N . VAL A 1 114 ? 11.687 28.820 0.649 1.00 27.32 112 VAL A N 1
ATOM 632 C CA . VAL A 1 114 ? 12.299 30.105 0.466 1.00 26.79 112 VAL A CA 1
ATOM 633 C C . VAL A 1 114 ? 13.698 29.919 -0.114 1.00 27.21 112 VAL A C 1
ATOM 634 O O . VAL A 1 114 ? 14.337 28.883 0.110 1.00 27.09 112 VAL A O 1
ATOM 638 N N . ALA A 1 115 ? 14.165 30.963 -0.778 1.00 26.03 113 ALA A N 1
ATOM 639 C CA . ALA A 1 115 ? 15.557 31.095 -1.173 1.00 25.86 113 ALA A CA 1
ATOM 640 C C . ALA A 1 115 ? 15.902 32.543 -1.396 1.00 24.82 113 ALA A C 1
ATOM 641 O O . ALA A 1 115 ? 15.136 33.307 -2.019 1.00 24.80 113 ALA A O 1
ATOM 643 N N . TYR A 1 116 ? 17.081 32.914 -0.925 1.00 23.80 114 TYR A N 1
ATOM 644 C CA . TYR A 1 116 ? 17.558 34.268 -1.051 1.00 23.09 114 TYR A CA 1
ATOM 645 C C . TYR A 1 116 ? 19.014 34.308 -1.495 1.00 24.01 114 TYR A C 1
ATOM 646 O O . TYR A 1 116 ? 19.736 33.327 -1.336 1.00 24.21 114 TYR A O 1
ATOM 655 N N . VAL A 1 117 ? 19.430 35.471 -1.966 1.00 24.69 115 VAL A N 1
ATOM 656 C CA . VAL A 1 117 ? 20.845 35.843 -1.949 1.00 25.82 115 VAL A CA 1
ATOM 657 C C . VAL A 1 117 ? 21.011 36.998 -0.998 1.00 25.04 115 VAL A C 1
ATOM 658 O O . VAL A 1 117 ? 20.253 38.003 -1.047 1.00 25.94 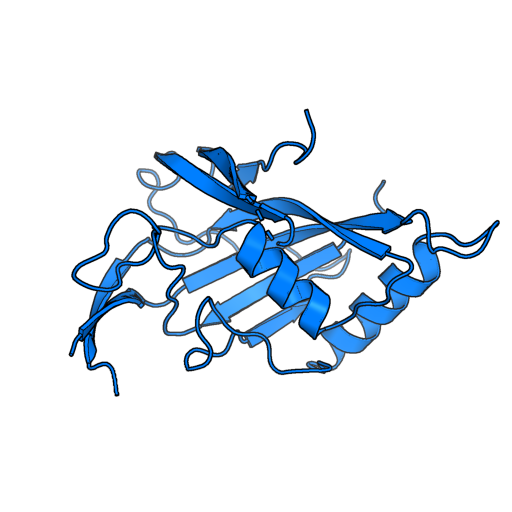115 VAL A O 1
ATOM 662 N N . ILE A 1 118 ? 22.009 36.858 -0.131 1.00 24.88 116 ILE A N 1
ATOM 663 C CA . ILE A 1 118 ? 22.428 37.902 0.794 1.00 24.93 116 ILE A CA 1
ATOM 664 C C . ILE A 1 118 ? 23.711 38.510 0.287 1.00 25.28 116 ILE A C 1
ATOM 665 O O . ILE A 1 118 ? 24.715 37.787 0.073 1.00 25.16 116 ILE A O 1
ATOM 670 N N . GLU A 1 119 ? 23.676 39.820 0.069 1.00 25.89 117 GLU A N 1
ATOM 671 C CA . GLU A 1 119 ? 24.837 40.551 -0.370 1.00 26.95 117 GLU A CA 1
ATOM 672 C C . GLU A 1 119 ? 25.253 41.461 0.768 1.00 26.07 117 GLU A C 1
ATOM 673 O O . GLU A 1 119 ? 24.429 42.213 1.264 1.00 27.45 117 GLU A O 1
ATOM 679 N N . ALA A 1 120 ? 26.522 41.395 1.158 1.00 24.72 118 ALA A N 1
ATOM 680 C CA . ALA A 1 120 ? 27.022 42.006 2.377 1.00 25.27 118 ALA A CA 1
ATOM 681 C C . ALA A 1 120 ? 28.488 42.389 2.249 1.00 25.97 118 ALA A C 1
ATOM 682 O O . ALA A 1 120 ? 29.212 41.863 1.366 1.00 26.83 118 ALA A O 1
ATOM 684 N N . HIS A 1 121 ? 28.930 43.256 3.144 1.00 26.73 119 HIS A N 1
ATOM 685 C CA . HIS A 1 121 ? 30.347 43.527 3.299 1.00 28.81 119 HIS A CA 1
ATOM 686 C C . HIS A 1 121 ? 30.705 43.573 4.791 1.00 30.55 119 HIS A C 1
ATOM 687 O O . HIS A 1 121 ? 29.813 43.585 5.676 1.00 30.70 119 HIS A O 1
ATOM 694 N N . ALA A 1 122 ? 32.003 43.588 5.077 1.00 31.33 120 ALA A N 1
ATOM 695 C CA . ALA A 1 122 ? 32.504 43.669 6.455 1.00 33.06 120 ALA A CA 1
ATOM 696 C C . ALA A 1 122 ? 32.953 45.094 6.800 1.00 34.89 120 ALA A C 1
ATOM 697 O O . ALA A 1 122 ? 33.460 45.809 5.943 1.00 34.60 120 ALA A O 1
ATOM 699 N N . VAL A 1 123 ? 32.722 45.510 8.048 1.00 36.45 121 VAL A N 1
ATOM 700 C CA . VAL A 1 123 ? 33.262 46.757 8.584 1.00 38.61 121 VAL A CA 1
ATOM 701 C C . VAL A 1 123 ? 34.095 46.363 9.799 1.00 40.12 121 VAL A C 1
ATOM 702 O O . VAL A 1 123 ? 33.783 45.365 10.460 1.00 38.63 121 VAL A O 1
ATOM 706 N N . MET A 1 124 ? 35.178 47.111 10.042 1.00 42.02 122 MET A N 1
ATOM 707 C CA . MET A 1 124 ? 36.035 46.881 11.203 1.00 43.84 122 MET A CA 1
ATOM 708 C C . MET A 1 124 ? 35.398 47.577 12.391 1.00 45.24 122 MET A C 1
ATOM 709 O O . MET A 1 124 ? 34.852 48.655 12.247 1.00 45.97 122 MET A O 1
ATOM 714 N N . THR A 1 125 ? 35.431 46.925 13.544 1.00 47.66 123 THR A N 1
ATOM 715 C CA . THR A 1 125 ? 34.915 47.503 14.797 1.00 49.71 123 THR A CA 1
ATOM 716 C C . THR A 1 125 ? 36.029 48.244 15.564 1.00 51.89 123 THR A C 1
ATOM 717 O O . THR A 1 125 ? 37.214 48.094 15.254 1.00 51.84 123 THR A O 1
ATOM 721 N N . SER A 1 126 ? 35.649 49.015 16.581 1.00 54.03 124 SER A N 1
ATOM 722 C CA . SER A 1 126 ? 36.633 49.690 17.448 1.00 55.76 124 SER A CA 1
ATOM 723 C C . SER A 1 126 ? 37.548 48.709 18.199 1.00 56.67 124 SER A C 1
ATOM 724 O O . SER A 1 126 ? 38.604 49.109 18.711 1.00 57.10 124 SER A O 1
ATOM 727 N N . LYS A 1 127 ? 37.125 47.442 18.267 1.00 57.66 125 LYS A N 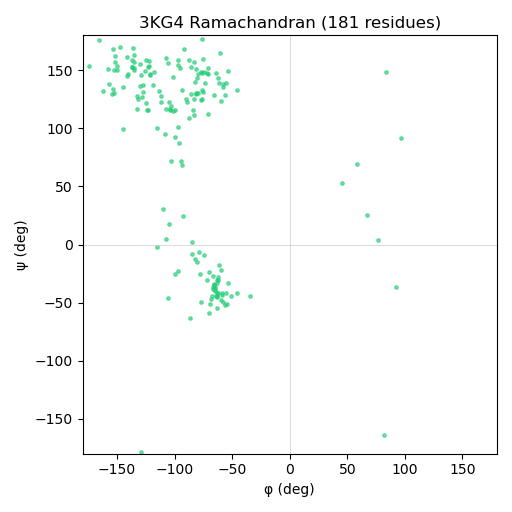1
ATOM 728 C CA . LYS A 1 127 ? 37.876 46.366 18.908 1.00 58.15 125 LYS A CA 1
ATOM 729 C C . LYS A 1 127 ? 38.773 45.606 17.919 1.00 58.93 125 LYS A C 1
ATOM 730 O O . LYS A 1 127 ? 39.117 44.445 18.160 1.00 58.82 125 LYS A O 1
ATOM 732 N N . ALA A 1 128 ? 39.153 46.255 16.815 1.00 59.74 126 ALA A N 1
ATOM 733 C CA . ALA A 1 128 ? 39.999 45.624 15.787 1.00 60.65 126 ALA A CA 1
ATOM 734 C C . ALA A 1 128 ? 41.483 45.999 15.965 1.00 61.26 126 ALA A C 1
ATOM 735 O O . ALA A 1 128 ? 41.800 47.000 16.600 1.00 61.26 126 ALA A O 1
ATOM 737 N N . GLY A 1 129 ? 42.374 45.182 15.401 1.00 61.95 127 GLY A N 1
ATOM 738 C CA . GLY A 1 129 ? 43.805 45.496 15.348 1.00 62.40 127 GLY A CA 1
ATOM 739 C C . GLY A 1 129 ? 44.084 46.813 14.632 1.00 62.93 127 GLY A C 1
ATOM 740 O O . GLY A 1 129 ? 43.485 47.102 13.575 1.00 63.16 127 GLY A O 1
ATOM 741 N N . VAL A 1 130 ? 45.010 47.599 15.198 1.00 63.07 128 VAL A N 1
ATOM 742 C CA . VAL A 1 130 ? 45.265 48.987 14.786 1.00 62.94 128 VAL A CA 1
ATOM 743 C C . VAL A 1 130 ? 45.362 49.163 13.259 1.00 62.71 128 VAL A C 1
ATOM 744 O O . VAL A 1 130 ? 44.810 50.132 12.703 1.00 63.06 128 VAL A O 1
ATOM 746 N N . ASP A 1 131 ? 46.042 48.218 12.596 1.00 61.82 129 ASP A N 1
ATOM 747 C CA . ASP A 1 131 ? 46.194 48.228 11.136 1.00 61.04 129 ASP A CA 1
ATOM 748 C C . ASP A 1 131 ? 45.364 47.151 10.407 1.00 60.17 129 ASP A C 1
ATOM 749 O O . ASP A 1 131 ? 45.475 47.023 9.181 1.00 60.50 129 ASP A O 1
ATOM 751 N N . GLU A 1 132 ? 44.534 46.402 11.145 1.00 58.72 130 GLU A N 1
ATOM 752 C CA . GLU A 1 132 ? 43.760 45.260 10.588 1.00 57.36 130 GLU A CA 1
ATOM 753 C C . GLU A 1 132 ? 42.757 45.722 9.531 1.00 55.56 130 GLU A C 1
ATOM 754 O O . GLU A 1 132 ? 42.214 46.828 9.591 1.00 54.99 130 GLU A O 1
ATOM 760 N N . ASN A 1 133 ? 42.523 44.854 8.557 1.00 54.02 131 ASN A N 1
ATOM 761 C CA . ASN A 1 133 ? 41.603 45.165 7.469 1.00 52.62 131 ASN A CA 1
ATOM 762 C C . ASN A 1 133 ? 40.583 44.032 7.271 1.00 50.28 131 ASN A C 1
ATOM 763 O O . ASN A 1 133 ? 40.578 43.039 8.000 1.00 50.17 131 ASN A O 1
ATOM 768 N N . THR A 1 134 ? 39.712 44.188 6.288 1.00 48.24 132 THR A N 1
ATOM 769 C CA . THR A 1 134 ? 38.638 43.225 6.069 1.00 46.36 132 THR A CA 1
ATOM 770 C C . THR A 1 134 ? 39.089 41.978 5.270 1.00 45.81 132 THR A C 1
ATOM 771 O O . THR A 1 134 ? 38.383 40.977 5.217 1.00 44.38 132 THR A O 1
ATOM 775 N N . THR A 1 135 ? 40.276 42.026 4.656 1.00 45.02 133 THR A N 1
ATOM 776 C CA . THR A 1 135 ? 40.674 41.004 3.678 1.00 44.59 133 THR A CA 1
ATOM 777 C C . THR A 1 135 ? 40.714 39.596 4.215 1.00 43.38 133 THR A C 1
ATOM 778 O O . THR A 1 135 ? 40.177 38.698 3.581 1.00 43.36 133 THR A O 1
ATOM 782 N N . LYS A 1 136 ? 41.343 39.395 5.374 1.00 42.44 134 LYS A N 1
ATOM 783 C CA . LYS A 1 136 ? 41.469 38.058 5.939 1.00 41.89 134 LYS A CA 1
ATOM 784 C C . LYS A 1 136 ? 40.095 37.479 6.316 1.00 40.93 134 LYS A C 1
ATOM 785 O O . LYS A 1 136 ? 39.826 36.284 6.147 1.00 40.65 134 LYS A O 1
ATOM 787 N N . HIS A 1 137 ? 39.244 38.360 6.828 1.00 40.42 135 HIS A N 1
ATOM 788 C CA . HIS A 1 137 ? 37.880 38.001 7.240 1.00 39.78 135 HIS A CA 1
ATOM 789 C C . HIS A 1 137 ? 37.001 37.640 6.059 1.00 38.37 135 HIS A C 1
ATOM 790 O O . HIS A 1 137 ? 36.347 36.616 6.076 1.00 38.51 135 HIS A O 1
ATOM 797 N N . ILE A 1 138 ? 37.024 38.453 5.012 1.00 37.55 136 ILE A N 1
ATOM 798 C CA . ILE A 1 138 ? 36.342 38.090 3.765 1.00 37.95 136 ILE A CA 1
ATOM 799 C C . ILE A 1 138 ? 36.837 36.741 3.239 1.00 37.74 136 ILE A C 1
ATOM 800 O O . ILE A 1 138 ? 36.045 35.851 2.993 1.00 37.65 136 ILE A O 1
ATOM 805 N N . GLU A 1 139 ? 38.160 36.571 3.104 1.00 38.16 137 GLU A N 1
ATOM 806 C CA . GLU A 1 139 ? 38.738 35.292 2.623 1.00 37.73 137 GLU A CA 1
ATOM 807 C C . GLU A 1 139 ? 38.366 34.083 3.506 1.00 37.01 137 GLU A C 1
ATOM 808 O O . GLU A 1 139 ? 37.994 33.044 2.998 1.00 36.42 137 GLU A O 1
ATOM 810 N N . MET A 1 140 ? 38.430 34.233 4.829 1.00 37.72 138 MET A N 1
ATOM 811 C CA . MET A 1 140 ? 38.012 33.148 5.757 1.00 38.19 138 MET A CA 1
ATOM 812 C C . MET A 1 140 ? 36.508 32.821 5.623 1.00 37.27 138 MET A C 1
ATOM 813 O O . MET A 1 140 ? 36.116 31.639 5.595 1.00 37.26 138 MET A O 1
ATOM 818 N N . PHE A 1 141 ? 35.668 33.855 5.491 1.00 36.06 139 PHE A N 1
ATOM 819 C CA . PHE A 1 141 ? 34.231 33.610 5.297 1.00 34.43 139 PHE A CA 1
ATOM 820 C C . PHE A 1 141 ? 34.026 32.767 4.058 1.00 34.64 139 PHE A C 1
ATOM 821 O O . PHE A 1 141 ? 33.312 31.776 4.072 1.00 33.56 139 PHE A O 1
ATOM 829 N N . LYS A 1 142 ? 34.654 33.165 2.957 1.00 35.90 140 LYS A N 1
ATOM 830 C CA . LYS A 1 142 ? 34.415 32.473 1.704 1.00 37.78 140 LYS A CA 1
ATOM 831 C C . LYS A 1 142 ? 34.919 31.036 1.799 1.00 38.91 140 LYS A C 1
ATOM 832 O O . LYS A 1 142 ? 34.260 30.107 1.332 1.00 38.85 140 LYS A O 1
ATOM 838 N N . ARG A 1 143 ? 36.072 30.849 2.438 1.00 41.64 141 ARG A N 1
ATOM 839 C CA . ARG A 1 143 ? 36.693 29.527 2.486 1.00 43.72 141 ARG A CA 1
ATOM 840 C C . ARG A 1 143 ? 35.758 28.585 3.241 1.00 44.92 141 ARG A C 1
ATOM 841 O O . ARG A 1 143 ? 35.359 27.553 2.712 1.00 45.01 141 ARG A O 1
ATOM 849 N N . ARG A 1 144 ? 35.383 28.982 4.459 1.00 46.57 142 ARG A N 1
ATOM 850 C CA . ARG A 1 144 ? 34.362 28.260 5.245 1.00 47.65 142 ARG A CA 1
ATOM 851 C C . ARG A 1 144 ? 33.072 28.002 4.493 1.00 48.39 142 ARG A C 1
ATOM 852 O O . ARG A 1 144 ? 32.520 26.901 4.573 1.00 48.42 142 ARG A O 1
ATOM 860 N N . ALA A 1 145 ? 32.568 29.015 3.785 1.00 48.54 143 ALA A N 1
ATOM 861 C CA . ALA A 1 145 ? 31.315 28.857 3.062 1.00 49.30 143 ALA A CA 1
ATOM 862 C C . ALA A 1 145 ? 31.438 27.860 1.912 1.00 50.22 143 ALA A C 1
ATOM 863 O O . ALA A 1 145 ? 30.512 27.093 1.671 1.00 50.37 143 ALA A O 1
ATOM 865 N N . LEU A 1 146 ? 32.570 27.864 1.200 1.00 51.71 144 LEU A N 1
ATOM 866 C CA . LEU A 1 146 ? 32.761 26.983 0.027 1.00 52.88 144 LEU A CA 1
ATOM 867 C C . LEU A 1 146 ? 32.707 25.490 0.342 1.00 54.18 144 LEU A C 1
ATOM 868 O O . LEU A 1 146 ? 32.323 24.677 -0.511 1.00 54.96 144 LEU A O 1
ATOM 873 N N . LYS A 1 147 ? 33.130 25.156 1.556 1.00 55.29 145 LYS A N 1
ATOM 874 C CA . LYS A 1 147 ? 33.189 23.791 2.053 1.00 56.34 145 LYS A CA 1
ATOM 875 C C . LYS A 1 147 ? 31.817 23.284 2.492 1.00 57.22 145 LYS A C 1
ATOM 876 O O . LYS A 1 147 ? 31.661 22.101 2.851 1.00 56.87 145 LYS A O 1
ATOM 878 N N . GLY A 1 148 ? 30.827 24.180 2.485 1.00 57.56 146 GLY A N 1
ATOM 879 C CA . GLY A 1 148 ? 29.572 23.927 3.175 1.00 57.87 146 GLY A CA 1
ATOM 880 C C . GLY A 1 148 ? 29.794 23.881 4.677 1.00 57.76 146 GLY A C 1
ATOM 881 O O . GLY A 1 148 ? 29.018 23.255 5.399 1.00 58.33 146 GLY A O 1
ATOM 882 N N . GLN A 1 149 ? 30.846 24.550 5.149 1.00 57.64 147 GLN A N 1
ATOM 883 C CA . GLN A 1 149 ? 31.227 24.503 6.557 1.00 57.77 147 GLN A CA 1
ATOM 884 C C . GLN A 1 149 ? 30.677 25.699 7.275 1.00 58.05 147 GLN A C 1
ATOM 885 O O . GLN A 1 149 ? 30.442 26.751 6.668 1.00 58.25 147 GLN A O 1
ATOM 887 N N . CYS A 1 150 ? 30.483 25.555 8.575 1.00 57.68 148 CYS A N 1
ATOM 888 C CA . CYS A 1 150 ? 29.953 26.643 9.375 1.00 57.57 148 CYS A CA 1
ATOM 889 C C . CYS A 1 150 ? 30.352 26.378 10.774 1.00 57.15 148 CYS A C 1
ATOM 890 O O . CYS A 1 150 ? 30.499 25.235 11.161 1.00 58.09 148 CYS A O 1
ATOM 893 N N . PHE A 1 151 ? 30.510 27.439 11.537 1.00 56.69 149 PHE A N 1
ATOM 894 C CA . PHE A 1 151 ? 30.858 27.319 12.931 1.00 56.49 149 PHE A CA 1
ATOM 895 C C . PHE A 1 151 ? 29.677 26.753 13.738 1.00 55.28 149 PHE A C 1
ATOM 896 O O . PHE A 1 151 ? 29.807 25.700 14.365 1.00 55.10 149 PHE A O 1
ATOM 904 N N . GLN A 1 152 ? 28.536 27.455 13.712 1.00 53.70 150 GLN A N 1
ATOM 905 C CA . GLN A 1 152 ? 27.241 26.945 14.242 1.00 52.15 150 GLN A CA 1
ATOM 906 C C . GLN A 1 152 ? 26.272 26.892 13.061 1.00 49.98 150 GLN A C 1
ATOM 907 O O . GLN A 1 152 ? 26.412 27.682 12.127 1.00 49.99 150 GLN A O 1
ATOM 913 N N . GLN A 1 153 ? 25.339 25.939 13.064 1.00 46.91 151 GLN A N 1
ATOM 914 C CA . GLN A 1 153 ? 24.401 25.778 11.949 1.00 45.17 151 GLN A CA 1
ATOM 915 C C . GLN A 1 153 ? 23.573 27.079 11.778 1.00 41.92 151 GLN A C 1
ATOM 916 O O . GLN A 1 153 ? 22.986 27.559 12.728 1.00 41.36 151 GLN A O 1
ATOM 922 N N . PRO A 1 154 ? 23.600 27.680 10.580 1.00 38.80 152 PRO A N 1
ATOM 923 C CA . PRO A 1 154 ? 22.668 28.802 10.353 1.00 36.55 152 PRO A CA 1
ATOM 924 C C . PRO A 1 154 ? 21.203 28.332 10.230 1.00 34.33 152 PRO A C 1
ATOM 925 O O . PRO A 1 154 ? 20.913 27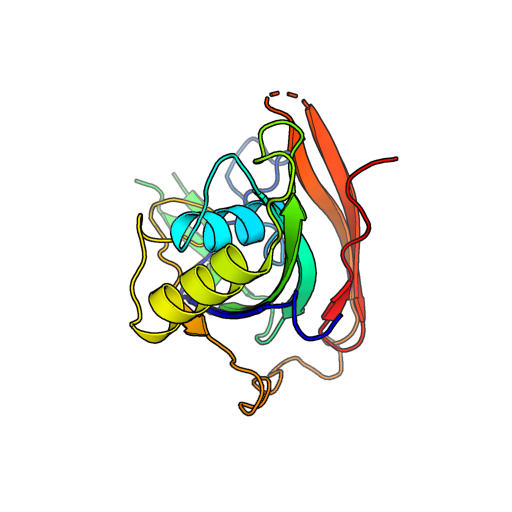.224 9.800 1.00 32.95 152 PRO A O 1
ATOM 929 N N . CYS A 1 155 ? 20.295 29.227 10.609 1.00 33.27 153 CYS A N 1
ATOM 930 C CA A CYS A 1 155 ? 18.885 28.912 10.620 0.50 32.73 153 CYS A CA 1
ATOM 931 C CA B CYS A 1 155 ? 18.876 28.957 10.720 0.50 32.81 153 CYS A CA 1
ATOM 932 C C . CYS A 1 155 ? 18.112 30.056 9.990 1.00 31.82 153 CYS A C 1
ATOM 933 O O . CYS A 1 155 ? 18.594 31.182 9.915 1.00 31.37 153 CYS A O 1
ATOM 938 N N . MET A 1 156 ? 16.920 29.721 9.511 1.00 29.47 154 MET A N 1
ATOM 939 C CA . MET A 1 156 ? 16.053 30.652 8.862 1.00 27.97 154 MET A CA 1
ATOM 940 C C . MET A 1 156 ? 15.091 31.235 9.889 1.00 27.54 154 MET A C 1
ATOM 941 O O . MET A 1 156 ? 13.913 30.961 9.848 1.00 26.44 154 MET A O 1
ATOM 946 N N . GLY A 1 157 ? 15.628 32.034 10.803 1.00 27.40 155 GLY A N 1
ATOM 947 C CA . GLY A 1 157 ? 14.846 32.815 11.738 1.00 29.19 155 GLY A CA 1
ATOM 948 C C . GLY A 1 157 ? 14.565 32.154 13.073 1.00 30.19 155 GLY A C 1
ATOM 949 O O . GLY A 1 157 ? 14.483 32.843 14.079 1.00 33.53 155 GLY A O 1
ATOM 950 N N . VAL A 1 158 ? 14.352 30.853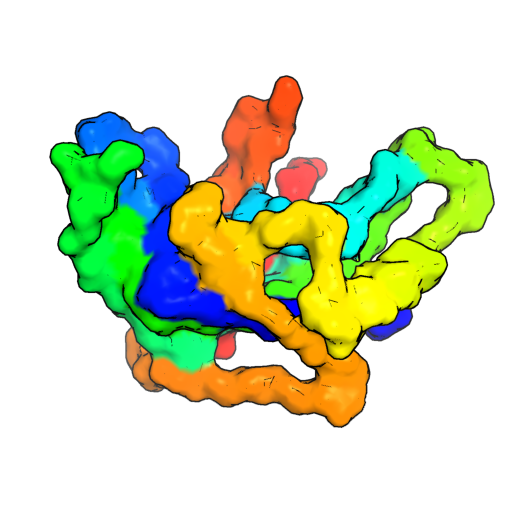 13.081 1.00 31.51 156 VAL A N 1
ATOM 951 C CA . VAL A 1 158 ? 14.193 30.114 14.341 1.00 31.95 156 VAL A CA 1
ATOM 952 C C . VAL A 1 158 ? 14.997 28.840 14.270 1.00 33.02 156 VAL A C 1
ATOM 953 O O . VAL A 1 158 ? 15.178 28.259 13.203 1.00 31.76 156 VAL A O 1
ATOM 957 N N . ARG A 1 159 ? 15.440 28.374 15.435 1.00 34.22 157 ARG A N 1
ATOM 958 C CA . ARG A 1 159 ? 16.386 27.251 15.511 1.00 34.34 157 ARG A CA 1
ATOM 959 C C . ARG A 1 159 ? 15.940 25.986 14.766 1.00 34.24 157 ARG A C 1
ATOM 960 O O . ARG A 1 159 ? 16.755 25.295 14.181 1.00 34.13 157 ARG A O 1
ATOM 962 N N . GLU A 1 160 ? 14.648 25.706 14.720 1.00 34.71 158 GLU A N 1
ATOM 963 C CA . GLU A 1 160 ? 14.178 24.458 14.136 1.00 34.75 158 GLU A CA 1
ATOM 964 C C . GLU A 1 160 ? 14.243 24.425 12.632 1.00 34.79 158 GLU A C 1
ATOM 965 O O . GLU A 1 160 ? 14.019 23.373 12.041 1.00 33.91 158 GLU A O 1
ATOM 967 N N . PHE A 1 161 ? 14.531 25.567 11.990 1.00 33.63 159 PHE A N 1
ATOM 968 C CA . PHE A 1 161 ? 14.531 25.613 10.530 1.00 33.32 159 PHE A CA 1
ATOM 969 C C . PHE A 1 161 ? 15.931 25.910 10.019 1.00 33.49 159 PHE A C 1
ATOM 970 O O . PHE A 1 161 ? 16.326 27.067 9.972 1.00 32.53 159 PHE A O 1
ATOM 978 N N . PRO A 1 162 ? 16.667 24.878 9.571 1.00 34.80 160 PRO A N 1
ATOM 979 C CA . PRO A 1 162 ? 18.015 25.189 9.134 1.00 34.93 160 PRO A CA 1
ATOM 980 C C . PRO A 1 162 ? 18.066 25.904 7.770 1.00 34.26 160 PRO A C 1
ATOM 981 O O . PRO A 1 162 ? 17.207 25.691 6.888 1.00 35.44 160 PRO A O 1
ATOM 985 N N . ALA A 1 163 ? 19.078 26.751 7.632 1.00 33.75 161 ALA A N 1
ATOM 986 C CA . ALA A 1 163 ? 19.387 27.444 6.398 1.00 33.32 161 ALA A CA 1
ATOM 987 C C . ALA A 1 163 ? 20.529 26.681 5.724 1.00 33.57 161 ALA A C 1
ATOM 988 O O . ALA A 1 163 ? 21.617 26.535 6.288 1.00 33.48 161 ALA A O 1
ATOM 990 N N . HIS A 1 164 ? 20.238 26.128 4.564 1.00 33.55 162 HIS A N 1
ATOM 991 C CA . HIS A 1 164 ? 21.252 25.609 3.668 1.00 34.00 162 HIS A CA 1
ATOM 992 C C . HIS A 1 164 ? 21.836 26.757 2.880 1.00 33.54 162 HIS A C 1
ATOM 993 O O . HIS A 1 164 ? 21.139 27.747 2.611 1.00 32.78 162 HIS A O 1
ATOM 1000 N N . PHE A 1 165 ? 23.103 26.624 2.489 1.00 32.40 163 PHE A N 1
ATOM 1001 C CA . PHE A 1 165 ? 23.812 27.734 1.893 1.00 31.59 163 PHE A CA 1
ATOM 1002 C C . PHE A 1 165 ? 24.911 27.325 0.933 1.00 32.54 163 PHE A C 1
ATOM 1003 O O . PHE A 1 165 ? 25.457 26.210 1.028 1.00 31.90 163 PHE A O 1
ATOM 1011 N N . ALA A 1 166 ? 25.249 28.258 0.038 1.00 31.41 164 ALA A N 1
ATOM 1012 C CA . ALA A 1 166 ? 26.308 28.059 -0.958 1.00 32.15 164 ALA A CA 1
ATOM 1013 C C . ALA A 1 166 ? 26.869 29.447 -1.288 1.00 32.66 164 ALA A C 1
ATOM 1014 O O . ALA A 1 166 ? 26.095 30.419 -1.483 1.00 31.99 164 ALA A O 1
ATOM 1016 N N . LEU A 1 167 ? 28.190 29.582 -1.253 1.00 32.83 165 LEU A N 1
ATOM 1017 C CA . LEU A 1 167 ? 28.802 30.839 -1.633 1.00 33.57 165 LEU A CA 1
ATOM 1018 C C . LEU A 1 167 ? 28.479 31.106 -3.098 1.00 33.97 165 LEU A C 1
ATOM 1019 O O . LEU A 1 167 ? 28.374 30.182 -3.908 1.00 33.42 165 LEU A O 1
ATOM 1024 N N . ILE A 1 168 ? 28.262 32.368 -3.428 1.00 33.53 166 ILE A N 1
ATOM 1025 C CA . ILE A 1 168 ? 28.192 32.768 -4.823 1.00 35.35 166 ILE A CA 1
ATOM 1026 C C . ILE A 1 168 ? 29.501 33.534 -4.987 1.00 35.03 166 ILE A C 1
ATOM 1027 O O . ILE A 1 168 ? 29.590 34.689 -4.614 1.00 34.59 166 ILE A O 1
ATOM 1032 N N . ASP A 1 169 ? 30.534 32.846 -5.469 1.00 35.88 167 ASP A N 1
ATOM 1033 C CA . ASP A 1 169 ? 31.871 33.462 -5.615 1.00 37.12 167 ASP A CA 1
ATOM 1034 C C . ASP A 1 169 ? 31.816 34.355 -6.842 1.00 37.58 167 ASP A C 1
ATOM 1035 O O . ASP A 1 169 ? 30.799 34.396 -7.539 1.00 35.75 167 ASP A O 1
ATOM 1040 N N . ASP A 1 170 ? 32.908 35.059 -7.116 1.00 39.39 168 ASP A N 1
ATOM 1041 C CA . ASP A 1 170 ? 32.839 36.165 -8.060 1.00 41.92 168 ASP A CA 1
ATOM 1042 C C . ASP A 1 170 ? 32.477 35.769 -9.480 1.00 42.46 168 ASP A C 1
ATOM 1043 O O . ASP A 1 170 ? 31.810 36.511 -10.185 1.00 43.34 168 ASP A O 1
ATOM 1048 N N . ASN A 1 171 ? 32.894 34.597 -9.897 1.00 43.63 169 ASN A N 1
ATOM 1049 C CA . ASN A 1 171 ? 32.647 34.202 -11.268 1.00 45.09 169 ASN A CA 1
ATOM 1050 C C . ASN A 1 171 ? 31.523 33.168 -11.377 1.00 45.98 169 ASN A C 1
ATOM 1051 O O . ASN A 1 171 ? 31.396 32.543 -12.423 1.00 46.37 169 ASN A O 1
ATOM 1056 N N . ASP A 1 172 ? 30.693 33.039 -10.311 1.00 46.30 170 ASP A N 1
ATOM 1057 C CA . ASP A 1 172 ? 29.382 32.322 -10.369 1.00 47.49 170 ASP A CA 1
ATOM 1058 C C . ASP A 1 172 ? 28.239 33.322 -10.618 1.00 47.48 170 ASP A C 1
ATOM 1059 O O . ASP A 1 172 ? 28.332 34.487 -10.202 1.00 47.86 170 ASP A O 1
ATOM 1064 N N . PRO A 1 173 ? 27.130 32.875 -11.251 1.00 48.27 171 PRO A N 1
ATOM 1065 C CA . PRO A 1 173 ? 25.963 33.746 -11.524 1.00 48.57 171 PRO A CA 1
ATOM 1066 C C . PRO A 1 173 ? 24.945 33.806 -10.379 1.00 48.76 171 PRO A C 1
ATOM 1067 O O . PRO A 1 173 ? 24.940 32.924 -9.541 1.00 49.22 171 PRO A O 1
ATOM 1071 N N . LEU A 1 174 ? 24.118 34.851 -10.326 1.00 48.84 172 LEU A N 1
ATOM 1072 C CA . LEU A 1 174 ? 23.044 34.903 -9.329 1.00 48.63 172 LEU A CA 1
ATOM 1073 C C . LEU A 1 174 ? 21.991 33.909 -9.788 1.00 48.28 172 LEU A C 1
ATOM 1074 O O . LEU A 1 174 ? 21.707 33.827 -10.990 1.00 48.42 172 LEU A O 1
ATOM 1079 N N . PRO A 1 175 ? 21.403 33.138 -8.846 1.00 47.31 173 PRO A N 1
ATOM 1080 C CA . PRO A 1 175 ? 20.212 32.366 -9.237 1.00 46.45 173 PRO A CA 1
ATOM 1081 C C . PRO A 1 175 ? 19.167 33.265 -9.864 1.00 45.68 173 PRO A C 1
ATOM 1082 O O . PRO A 1 175 ? 19.073 34.437 -9.510 1.00 44.81 173 PRO A O 1
ATOM 1086 N N . LEU A 1 176 ? 18.375 32.728 -10.782 1.00 45.50 174 LEU A N 1
ATOM 1087 C CA . LEU A 1 176 ? 17.290 33.503 -11.391 1.00 45.45 174 LEU A CA 1
ATOM 1088 C C . LEU A 1 176 ? 16.160 33.578 -10.362 1.00 44.48 174 LEU A C 1
ATOM 1089 O O . LEU A 1 176 ? 16.027 32.678 -9.538 1.00 43.22 174 LEU A O 1
ATOM 1094 N N . SER A 1 177 ? 15.419 34.679 -10.361 1.00 44.41 175 SER A N 1
ATOM 1095 C CA . SER A 1 177 ? 14.239 34.809 -9.519 1.00 45.09 175 SER A CA 1
ATOM 1096 C C . SER A 1 177 ? 13.206 33.873 -10.127 1.00 45.11 175 SER A C 1
ATOM 1097 O O . SER A 1 177 ? 13.151 33.727 -11.357 1.00 44.63 175 SER A O 1
ATOM 1100 N N . GLN A 1 178 ? 12.366 33.278 -9.287 1.00 43.84 176 GLN A N 1
ATOM 1101 C CA . GLN A 1 178 ? 11.171 32.615 -9.777 1.00 43.66 176 GLN A CA 1
ATOM 1102 C C . GLN A 1 178 ? 9.959 33.432 -9.344 1.00 42.86 176 GLN A C 1
ATOM 1103 O O . GLN A 1 178 ? 8.891 32.894 -9.125 1.00 41.65 176 GLN A O 1
ATOM 1109 N N . LEU A 1 179 ? 10.133 34.746 -9.217 1.00 42.74 177 LEU A N 1
ATOM 1110 C CA . LEU A 1 179 ? 9.067 35.618 -8.739 1.00 42.82 177 LEU A CA 1
ATOM 1111 C C . LEU A 1 179 ? 8.078 35.957 -9.850 1.00 44.53 177 LEU A C 1
ATOM 1112 O O . LEU A 1 179 ? 8.511 36.156 -10.982 1.00 44.40 177 LEU A O 1
ATOM 1117 N N . SER A 1 180 ? 6.781 36.051 -9.521 1.00 46.06 178 SER A N 1
ATOM 1118 C CA . SER A 1 180 ? 5.793 36.536 -10.504 1.00 48.55 178 SER A CA 1
ATOM 1119 C C . SER A 1 180 ? 6.189 37.934 -10.971 1.00 49.25 178 SER A C 1
ATOM 1120 O O . SER A 1 180 ? 6.609 38.766 -10.136 1.00 49.48 178 SER A O 1
ATOM 1123 N N . GLU A 1 181 ? 6.122 38.170 -12.292 1.00 49.72 179 GLU A N 1
ATOM 1124 C CA . GLU A 1 181 ? 6.243 39.526 -12.849 1.00 50.28 179 GLU A CA 1
ATOM 1125 C C . GLU A 1 181 ? 5.603 40.537 -11.881 1.00 50.28 179 GLU A C 1
ATOM 1126 O O . GLU A 1 181 ? 6.183 41.572 -11.588 1.00 50.42 179 GLU A O 1
ATOM 1128 N N . SER A 1 182 ? 4.426 40.181 -11.372 1.00 50.44 180 SER A N 1
ATOM 1129 C CA . SER A 1 182 ? 3.647 40.979 -10.422 1.00 50.53 180 SER A CA 1
ATOM 1130 C C . SER A 1 182 ? 3.999 40.831 -8.919 1.00 50.46 180 SER A C 1
ATOM 1131 O O . SER A 1 182 ? 3.308 41.404 -8.067 1.00 51.64 180 SER A O 1
ATOM 1134 N N . GLU A 1 183 ? 5.013 40.030 -8.578 1.00 49.51 181 GLU A N 1
ATOM 1135 C CA . GLU A 1 183 ? 5.524 39.928 -7.182 1.00 47.91 181 GLU A CA 1
ATOM 1136 C C . GLU A 1 183 ? 6.973 40.443 -7.103 1.00 45.16 181 GLU A C 1
ATOM 1137 O O . GLU A 1 183 ? 7.570 40.523 -6.037 1.00 44.91 181 GLU A O 1
ATOM 1143 N N .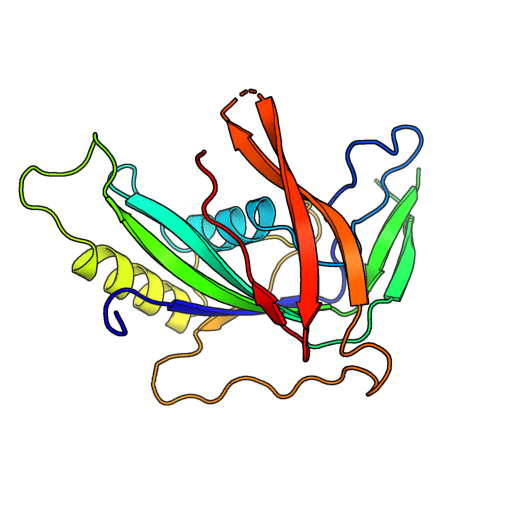 PHE A 1 184 ? 7.494 40.821 -8.256 1.00 41.73 182 PHE A N 1
ATOM 1144 C CA . PHE A 1 184 ? 8.821 41.330 -8.424 1.00 40.00 182 PHE A CA 1
ATOM 1145 C C . PHE A 1 184 ? 8.999 42.700 -7.728 1.00 37.30 182 PHE A C 1
ATOM 1146 O O . PHE A 1 184 ? 10.100 43.095 -7.379 1.00 35.49 182 PHE A O 1
ATOM 1154 N N . ASN A 1 185 ? 7.902 43.437 -7.594 1.00 35.73 183 ASN A N 1
ATOM 1155 C CA . ASN A 1 185 ? 7.916 44.784 -7.059 1.00 35.56 183 ASN A CA 1
ATOM 1156 C C . ASN A 1 185 ? 6.811 44.839 -6.035 1.00 35.05 183 ASN A C 1
ATOM 1157 O O . ASN A 1 185 ? 5.648 44.575 -6.372 1.00 34.79 183 ASN A O 1
ATOM 1162 N N . ARG A 1 186 ? 7.192 45.065 -4.769 1.00 33.44 184 ARG A N 1
ATOM 1163 C CA . ARG A 1 186 ? 6.268 45.000 -3.639 1.00 32.35 184 ARG A CA 1
ATOM 1164 C C . ARG A 1 186 ? 6.746 45.893 -2.486 1.00 30.78 184 ARG A C 1
ATOM 1165 O O . ARG A 1 186 ? 7.890 45.822 -2.099 1.00 28.53 184 ARG A O 1
ATOM 1173 N N . ASP A 1 187 ? 5.829 46.671 -1.916 1.00 29.05 185 ASP A N 1
ATOM 1174 C CA . ASP A 1 187 ? 6.127 47.408 -0.700 1.00 28.40 185 ASP A CA 1
ATOM 1175 C C . ASP A 1 187 ? 5.921 46.428 0.462 1.00 27.83 185 ASP A C 1
ATOM 1176 O O . ASP A 1 187 ? 4.804 46.039 0.760 1.00 27.63 185 ASP A O 1
ATOM 1181 N N . LEU A 1 188 ? 6.993 46.039 1.126 1.00 25.90 186 LEU A N 1
ATOM 1182 C CA . LEU A 1 188 ? 6.854 45.104 2.263 1.00 26.39 186 LEU A CA 1
ATOM 1183 C C . LEU A 1 188 ? 6.520 45.833 3.565 1.00 26.11 186 LEU A C 1
ATOM 1184 O O . LEU A 1 188 ? 6.253 45.203 4.566 1.00 27.67 186 LEU A O 1
ATOM 1189 N N . GLY A 1 189 ? 6.559 47.163 3.571 1.00 25.08 187 GLY A N 1
ATOM 1190 C CA . GLY A 1 189 ? 6.207 47.907 4.787 1.00 24.57 187 GLY A CA 1
ATOM 1191 C C . GLY A 1 189 ? 7.394 47.977 5.755 1.00 24.08 187 GLY A C 1
ATOM 1192 O O . GLY A 1 189 ? 8.549 47.726 5.387 1.00 24.15 187 GLY A O 1
ATOM 1193 N N . TRP A 1 190 ? 7.099 48.326 6.994 1.00 23.28 188 TRP A N 1
ATOM 1194 C CA . TRP A 1 190 ? 8.139 48.524 8.000 1.00 23.33 188 TRP A CA 1
ATOM 1195 C C . TRP A 1 190 ? 8.581 47.169 8.544 1.00 22.70 188 TRP A C 1
ATOM 1196 O O . TRP A 1 190 ? 7.756 46.314 8.845 1.00 22.73 188 TRP A O 1
ATOM 1207 N N . MET A 1 191 ? 9.877 46.936 8.585 1.00 22.57 189 MET A N 1
ATOM 1208 C CA . MET A 1 191 ? 10.379 45.621 8.999 1.00 22.80 189 MET A CA 1
ATOM 1209 C C . MET A 1 191 ? 11.543 45.895 9.915 1.00 23.31 189 MET A C 1
ATOM 1210 O O . MET A 1 191 ? 12.233 46.900 9.756 1.00 24.03 189 MET A O 1
ATOM 1215 N N . LEU A 1 192 ? 11.801 44.969 10.836 1.00 23.33 190 LEU A N 1
ATOM 1216 C CA . LEU A 1 192 ? 12.989 45.050 11.661 1.00 23.77 190 LEU A CA 1
ATOM 1217 C C . LEU A 1 192 ? 14.210 45.108 10.786 1.00 22.94 190 LEU A C 1
ATOM 1218 O O . LEU A 1 192 ? 14.316 44.292 9.875 1.00 22.19 190 LEU A O 1
ATOM 1223 N N . HIS A 1 193 ? 15.081 46.098 11.018 1.00 23.14 191 HIS A N 1
ATOM 1224 C CA . HIS A 1 193 ? 16.393 46.144 10.414 1.00 23.61 191 HIS A CA 1
ATOM 1225 C C . HIS A 1 193 ? 17.326 45.314 11.355 1.00 26.01 191 HIS A C 1
ATOM 1226 O O . HIS A 1 193 ? 17.880 44.285 10.972 1.00 25.05 191 HIS A O 1
ATOM 1233 N N . ASP A 1 194 ? 17.490 45.767 12.584 1.00 28.31 192 ASP A N 1
ATOM 1234 C CA . ASP A 1 194 ? 18.279 44.994 13.570 1.00 30.63 192 ASP A CA 1
ATOM 1235 C C . ASP A 1 194 ? 18.015 45.547 14.963 1.00 32.95 192 ASP A C 1
ATOM 1236 O O . ASP A 1 194 ? 17.321 46.531 15.101 1.00 29.95 192 ASP A O 1
ATOM 1241 N N . ILE A 1 195 ? 18.588 44.900 15.991 1.00 36.60 193 ILE A N 1
ATOM 1242 C CA . ILE A 1 195 ? 18.447 45.298 17.404 1.00 40.33 193 ILE A CA 1
ATOM 1243 C C . ILE A 1 195 ? 19.841 45.573 18.003 1.00 43.29 193 ILE A C 1
ATOM 1244 O O . ILE A 1 195 ? 20.816 44.921 17.615 1.00 43.96 193 ILE A O 1
ATOM 1249 N N . ASP A 1 196 ? 19.934 46.538 18.917 1.00 45.91 194 ASP A N 1
ATOM 1250 C CA . ASP A 1 196 ? 21.151 46.727 19.744 1.00 47.82 194 ASP A CA 1
ATOM 1251 C C . ASP A 1 196 ? 20.863 46.179 21.142 1.00 48.93 194 ASP A C 1
ATOM 1252 O O . ASP A 1 196 ? 19.995 46.704 21.855 1.00 49.79 194 ASP A O 1
ATOM 1254 N N . PHE A 1 197 ? 21.577 45.126 21.538 1.00 50.04 195 PHE A N 1
ATOM 1255 C CA . PHE A 1 197 ? 21.319 44.476 22.816 1.00 49.99 195 PHE A CA 1
ATOM 1256 C C . PHE A 1 197 ? 22.240 44.953 23.948 1.00 49.90 195 PHE A C 1
ATOM 1257 O O . PHE A 1 197 ? 21.931 44.710 25.127 1.00 48.94 195 PHE A O 1
ATOM 1265 N N . THR A 1 202 ? 16.654 47.249 21.889 1.00 40.22 200 THR A N 1
ATOM 1266 C CA . THR A 1 202 ? 16.393 48.494 21.145 1.00 40.27 200 THR A CA 1
ATOM 1267 C C . THR A 1 202 ? 16.285 48.305 19.620 1.00 38.21 200 THR A C 1
ATOM 1268 O O . THR A 1 202 ? 17.288 48.333 18.909 1.00 37.15 200 THR A O 1
ATOM 1272 N N . PRO A 1 203 ? 15.053 48.088 19.136 1.00 36.60 201 PRO A N 1
ATOM 1273 C CA . PRO A 1 203 ? 14.848 47.720 17.743 1.00 34.43 201 PRO A CA 1
ATOM 1274 C C . PRO A 1 203 ? 14.916 48.925 16.831 1.00 32.40 201 PRO A C 1
ATOM 1275 O O . PRO A 1 203 ? 14.588 50.034 17.243 1.00 32.70 201 PRO A O 1
ATOM 1279 N N . HIS A 1 204 ? 15.415 48.716 15.623 1.00 28.63 202 HIS A N 1
ATOM 1280 C CA . HIS A 1 204 ? 15.422 49.739 14.606 1.00 26.30 202 HIS A CA 1
ATOM 1281 C C . HIS A 1 204 ? 14.779 49.140 13.355 1.00 25.76 202 HIS A C 1
ATOM 1282 O O . HIS A 1 204 ? 15.129 48.022 12.970 1.00 23.98 202 HIS A O 1
ATOM 1289 N N . PHE A 1 205 ? 13.826 49.879 12.769 1.00 24.86 203 PHE A N 1
ATOM 1290 C CA . PHE A 1 205 ? 13.042 49.406 11.638 1.00 24.91 203 PHE A CA 1
ATOM 1291 C C . PHE A 1 205 ? 13.477 50.137 10.372 1.00 24.09 203 PHE A C 1
ATOM 1292 O O . PHE A 1 205 ? 14.127 51.201 10.446 1.00 23.64 203 PHE A O 1
ATOM 1300 N N . PHE A 1 206 ? 13.161 49.546 9.232 1.00 22.98 204 PHE A N 1
ATOM 1301 C CA . PHE A 1 206 ? 13.404 50.219 7.950 1.00 22.49 204 PHE A CA 1
ATOM 1302 C C . PHE A 1 206 ? 12.225 49.913 7.019 1.00 21.45 204 PHE A C 1
ATOM 1303 O O . PHE A 1 206 ? 11.494 48.929 7.200 1.00 19.06 204 PHE A O 1
ATOM 1311 N N . ARG A 1 207 ? 12.107 50.740 5.990 1.00 23.07 205 ARG A N 1
ATOM 1312 C CA . ARG A 1 207 ? 11.067 50.546 4.989 1.00 23.14 205 ARG A CA 1
ATOM 1313 C C . ARG A 1 207 ? 11.594 49.609 3.944 1.00 23.09 205 ARG A C 1
ATOM 1314 O O . ARG A 1 207 ? 12.478 49.954 3.130 1.00 23.38 205 ARG A O 1
ATOM 1322 N N . ALA A 1 208 ? 11.052 48.394 3.953 1.00 21.93 206 ALA A N 1
ATOM 1323 C CA . ALA A 1 208 ? 11.522 47.350 3.080 1.00 22.46 206 ALA A CA 1
ATOM 1324 C C . ALA A 1 208 ? 10.767 47.399 1.762 1.00 23.24 206 ALA A C 1
ATOM 1325 O O . ALA A 1 208 ? 9.560 47.268 1.760 1.00 22.65 206 ALA A O 1
ATOM 1327 N N . GLU A 1 209 ? 11.493 47.546 0.652 1.00 24.84 207 GLU A N 1
ATOM 1328 C CA . GLU A 1 209 ? 10.846 47.571 -0.666 1.00 25.55 207 GLU A CA 1
ATOM 1329 C C . GLU A 1 209 ? 11.568 46.638 -1.611 1.00 24.50 207 GLU A C 1
ATOM 1330 O O . GLU A 1 209 ? 12.790 46.725 -1.779 1.00 24.55 207 GLU A O 1
ATOM 1336 N N . LEU A 1 210 ? 10.797 45.734 -2.180 1.00 23.79 208 LEU A N 1
ATOM 1337 C CA . LEU A 1 210 ? 11.272 44.805 -3.187 1.00 25.40 208 LEU A CA 1
ATOM 1338 C C . LEU A 1 210 ? 11.208 45.535 -4.536 1.00 26.71 208 LEU A C 1
ATOM 1339 O O . LEU A 1 210 ? 10.134 45.937 -4.970 1.00 26.55 208 LEU A O 1
ATOM 1344 N N . LYS A 1 211 ? 12.341 45.757 -5.159 1.00 28.24 209 LYS A N 1
ATOM 1345 C CA . LYS A 1 211 ? 12.368 46.409 -6.485 1.00 30.15 209 LYS A CA 1
ATOM 1346 C C . LYS A 1 211 ? 13.110 45.482 -7.416 1.00 30.07 209 LYS A C 1
ATOM 1347 O O . LYS A 1 211 ? 14.280 45.187 -7.210 1.00 29.03 209 LYS A O 1
ATOM 1353 N N . ASN A 1 212 ? 12.398 44.989 -8.416 1.00 30.75 210 ASN A N 1
ATOM 1354 C CA . ASN A 1 212 ? 12.927 43.977 -9.305 1.00 31.36 210 ASN A CA 1
ATOM 1355 C C . ASN A 1 212 ? 13.633 42.847 -8.558 1.00 30.06 210 ASN A C 1
ATOM 1356 O O . ASN A 1 212 ? 14.755 42.475 -8.870 1.00 31.47 210 ASN A O 1
ATOM 1361 N N . GLY A 1 213 ? 12.914 42.293 -7.607 1.00 28.46 211 GLY A N 1
ATOM 1362 C CA . GLY A 1 213 ? 13.337 41.138 -6.852 1.00 28.47 211 GLY A CA 1
ATOM 1363 C C . GLY A 1 213 ? 14.374 41.404 -5.789 1.00 26.54 211 GLY A C 1
ATOM 1364 O O . GLY A 1 213 ? 14.853 40.448 -5.168 1.00 26.43 211 GLY A O 1
ATOM 1365 N N . VAL A 1 214 ? 14.753 42.662 -5.584 1.00 26.71 212 VAL A N 1
ATOM 1366 C CA . VAL A 1 214 ? 15.827 43.014 -4.664 1.00 26.57 212 VAL A CA 1
ATOM 1367 C C . VAL A 1 214 ? 15.405 44.070 -3.637 1.00 26.64 212 VAL A C 1
ATOM 1368 O O . VAL A 1 214 ? 14.733 45.064 -3.969 1.00 25.60 212 VAL A O 1
ATOM 1372 N N . ILE A 1 215 ? 15.823 43.842 -2.394 1.00 25.32 213 ILE A N 1
ATOM 1373 C CA . ILE A 1 215 ? 15.636 44.767 -1.308 1.00 25.60 213 ILE A CA 1
ATOM 1374 C C . ILE A 1 215 ? 16.962 45.393 -0.982 1.00 26.97 213 ILE A C 1
ATOM 1375 O O . ILE A 1 215 ? 17.921 44.697 -0.567 1.00 25.42 213 ILE A O 1
ATOM 1380 N N . ASP A 1 216 ? 17.042 46.716 -1.175 1.00 27.37 214 ASP A N 1
ATOM 1381 C CA . ASP A 1 216 ? 18.219 47.432 -0.752 1.00 29.55 214 ASP A CA 1
ATOM 1382 C C . ASP A 1 216 ? 18.071 47.806 0.725 1.00 28.88 214 ASP A C 1
ATOM 1383 O O . ASP A 1 216 ? 17.025 48.298 1.178 1.00 28.50 214 ASP A O 1
ATOM 1388 N N . VAL A 1 217 ? 19.101 47.482 1.507 1.00 27.72 215 VAL A N 1
ATOM 1389 C CA . VAL A 1 217 ? 19.060 47.679 2.936 1.00 26.80 215 VAL A CA 1
ATOM 1390 C C . VAL A 1 217 ? 19.872 48.919 3.282 1.00 28.04 215 VAL A C 1
ATOM 1391 O O . VAL A 1 217 ? 21.091 48.981 2.995 1.00 26.11 215 VAL A O 1
ATOM 1395 N N . PRO A 1 218 ? 19.214 49.930 3.878 1.00 28.67 216 PRO A N 1
ATOM 1396 C CA . PRO A 1 218 ? 19.940 51.157 4.120 1.00 30.06 216 PRO A CA 1
ATOM 1397 C C . PRO A 1 218 ? 20.903 50.987 5.300 1.00 31.83 216 PRO A C 1
ATOM 1398 O O . PRO A 1 218 ? 20.702 50.056 6.121 1.00 30.43 216 PRO A O 1
ATOM 1402 N N . PRO A 1 219 ? 21.931 51.857 5.391 1.00 33.72 217 PRO A N 1
ATOM 1403 C CA . PRO A 1 219 ? 22.816 51.907 6.570 1.00 35.26 217 PRO A CA 1
ATOM 1404 C C . PRO A 1 219 ? 22.034 51.886 7.871 1.00 36.40 217 PRO A C 1
ATOM 1405 O O . PRO A 1 219 ? 21.053 52.609 7.999 1.00 36.69 217 PRO A O 1
ATOM 1409 N N . PHE A 1 220 ? 22.456 51.046 8.812 1.00 37.49 218 PHE A N 1
ATOM 1410 C CA . PHE A 1 220 ? 21.772 50.879 10.098 1.00 38.60 218 PHE A CA 1
ATOM 1411 C C . PHE A 1 220 ? 21.750 52.144 10.943 1.00 39.62 218 PHE A C 1
ATOM 1412 O O . PHE A 1 220 ? 20.739 52.450 11.575 1.00 40.29 218 PHE A O 1
ATOM 1420 N N . TYR A 1 221 ? 22.872 52.856 10.980 1.00 41.30 219 TYR A N 1
ATOM 1421 C CA . TYR A 1 221 ? 23.020 54.053 11.835 1.00 43.00 219 TYR A CA 1
ATOM 1422 C C . TYR A 1 221 ? 22.528 55.373 11.216 1.00 43.35 219 TYR A C 1
ATOM 1423 O O . TYR A 1 221 ? 22.564 55.561 10.008 1.00 42.78 219 TYR A O 1
ATOM 1432 N N . ALA A 1 222 ? 22.118 56.294 12.086 1.00 43.94 220 ALA A N 1
ATOM 1433 C CA . ALA A 1 222 ? 21.465 57.530 11.672 1.00 44.73 220 ALA A CA 1
ATOM 1434 C C . ALA A 1 222 ? 22.461 58.578 11.169 1.00 45.93 220 ALA A C 1
ATOM 1435 O O . ALA A 1 222 ? 23.605 58.630 11.660 1.00 47.03 220 ALA A O 1
#

Sequence (184 aa):
SLANRIRLHIWGDYACFTRPEMKVERVSYDVITPSAARGILSAIHWKPAINWVIDKIYVLKPIRFESVRRNRAATVLKDVAYVIEAHAVMTSKAGVDENTTKHIEMFKRRALKGQCFQQPCCMGVREFPAHFALIDDNDPLPLSQLSESEFNRDLGWMLHDIDFTPHFFRAELKNGVIDVPPFYA

InterPro domains:
  IPR010155 CRISPR pre-crRNA endoribonuclease Cas5d [PIRSF029950] (2-225)
  IPR010155 CRISPR pre-crRNA endoribonuclease Cas5d [TIGR01876] (8-223)
  IPR013422 CRISPR-associated protein Cas5, N-terminal [TIGR02593] (5-46)
  IPR021124 CRISPR-associated protein, Cas5 [PF09704] (5-216)

Foldseek 3Di:
DLLFKWKKKKKFQWAAQFAPPPPPATEHQQDAALALVQQQLVQAPDDLQKGKGWFKKFWAEDRDWDWDDDCRTYIITGITMIMTMIGIDTDPPHDPPDDCNVVSVSSQVSQQVQHGNHFRARNDPVITMRMHIQDDPHDDDHHPYDPVRQWDFSQWGFNHCDCHTDIDGFIRHRRMTGRDDPDD

Radius of gyration: 16.24 Å; Cα contacts (8 Å, |Δi|>4): 411; chains: 1; bounding box: 47×36×36 Å

Nearest PDB structures (foldseek):
  3kg4-assembly1_A  TM=1.005E+00  e=1.239E-41  [Mannheimia] succiniciproducens MBEL55E
  3vzi-assembly3_A  TM=9.042E-01  e=7.469E-26  Xanthomonas oryzae pv. oryzae PXO99A
  8dfo-assembly1_A  TM=9.207E-01  e=3.694E-23  Nitratidesulfovibrio vulgaris str. Hildenborough
  8dej-assembly1_A  TM=9.168E-01  e=4.963E-23  Nitratidesulfovibrio vulgaris str. Hildenborough
  3vzh-assembly1_A  TM=8.397E-01  e=4.217E-14  Streptococcus pyogenes serotype M1